Protein AF-A0A515EUT8-F1 (afdb_monomer)

Nearest PDB structures (foldseek):
  6f45-assembly1_D  TM=7.930E-01  e=2.060E-08  Salmonella phage vB_SenM-S16
  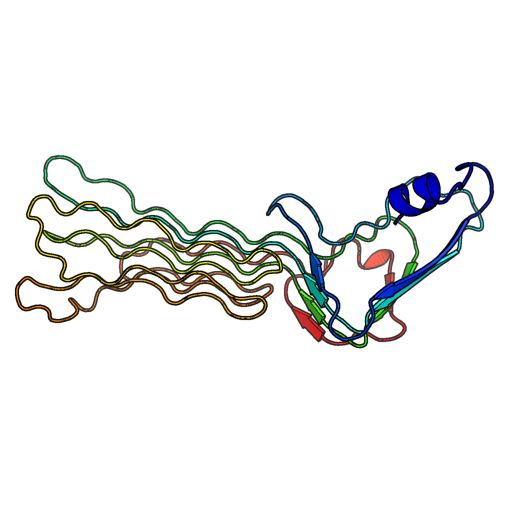4v02-assembly1_D  TM=3.042E-01  e=6.667E+00  Aquifex aeolicus

Radius of gyration: 20.79 Å; Cα contacts (8 Å, |Δi|>4): 986; chains: 1; bounding box: 49×34×64 Å

Sequence (221 aa):
MRAAAVVAGWDQVKPLKATVTVASGVVVGSSSTGAYAFDTGVTFPAGTTLSVINNGYIVGRGGAGGDGRSTQSPYIWSVQAGFPGGPAFRAQATISVTNNGTIGGGGGGGGGDYGVMNSGGSGGGGAGNTAGAAGRRGLNSDGNSYNAPGSAGTLTAGGAGGYSGNASGNPSGQTAGNGGGLGAAGATSSSGSAGGAGGAAVTGNANITWTATGTRLGAIN

Structure (mmCIF, N/CA/C/O backbone):
data_AF-A0A515EUT8-F1
#
_entry.id   AF-A0A515EUT8-F1
#
loop_
_atom_site.group_PDB
_atom_site.id
_atom_site.type_symbol
_atom_site.label_atom_id
_atom_site.label_alt_id
_atom_site.label_comp_id
_atom_site.label_asym_id
_atom_site.label_entity_id
_atom_site.label_seq_id
_atom_site.pdbx_PDB_ins_code
_atom_site.Cartn_x
_atom_site.Cartn_y
_atom_site.Cartn_z
_atom_site.occupancy
_atom_site.B_iso_or_equiv
_atom_site.auth_seq_id
_atom_site.auth_comp_id
_atom_site.auth_asym_id
_atom_site.auth_atom_id
_atom_site.pdbx_PDB_model_num
ATOM 1 N N . MET A 1 1 ? -13.523 2.026 9.654 1.00 92.81 1 MET A N 1
ATOM 2 C CA . MET A 1 1 ? -14.248 1.412 10.786 1.00 92.81 1 MET A CA 1
ATOM 3 C C . MET A 1 1 ? -15.471 2.225 11.192 1.00 92.81 1 MET A C 1
ATOM 5 O O . MET A 1 1 ? -16.565 1.704 11.041 1.00 92.81 1 MET A O 1
ATOM 9 N N . ARG A 1 2 ? -15.332 3.491 11.618 1.00 93.75 2 ARG A N 1
ATOM 10 C CA . ARG A 1 2 ? -16.471 4.360 11.987 1.00 93.75 2 ARG A CA 1
ATOM 11 C C . ARG A 1 2 ? -17.608 4.356 10.957 1.00 93.75 2 ARG A C 1
ATOM 13 O O . ARG A 1 2 ? -18.747 4.090 11.311 1.00 93.75 2 ARG A O 1
ATOM 20 N N . ALA A 1 3 ? -17.287 4.595 9.682 1.00 92.44 3 ALA A N 1
ATOM 21 C CA . ALA A 1 3 ? -18.278 4.612 8.602 1.00 92.44 3 ALA A CA 1
ATOM 22 C C . ALA A 1 3 ? -19.048 3.283 8.485 1.00 92.44 3 ALA A C 1
ATOM 24 O O . ALA A 1 3 ? -20.267 3.289 8.365 1.00 92.44 3 ALA A O 1
ATOM 25 N N . ALA A 1 4 ? -18.352 2.148 8.606 1.00 92.62 4 ALA A N 1
ATOM 26 C CA . ALA A 1 4 ? -18.979 0.829 8.584 1.00 92.62 4 ALA A CA 1
ATOM 27 C C . ALA A 1 4 ? -19.891 0.599 9.802 1.00 92.62 4 ALA A C 1
ATOM 29 O O . ALA A 1 4 ? -20.963 0.027 9.651 1.00 92.62 4 ALA A O 1
ATOM 30 N N . ALA A 1 5 ? -19.511 1.086 10.989 1.00 93.75 5 ALA A N 1
ATOM 31 C CA . ALA A 1 5 ? -20.355 0.999 12.182 1.00 93.75 5 ALA A CA 1
ATOM 32 C C . ALA A 1 5 ? -21.655 1.807 12.029 1.00 93.75 5 ALA A C 1
ATOM 34 O O . ALA A 1 5 ? -22.717 1.324 12.405 1.00 93.75 5 ALA A O 1
ATOM 35 N N . VAL A 1 6 ? -21.589 3.005 11.435 1.00 95.38 6 VAL A N 1
ATOM 36 C CA . VAL A 1 6 ? -22.782 3.822 11.145 1.00 95.38 6 VAL A CA 1
ATOM 37 C C . VAL A 1 6 ? -23.706 3.113 10.157 1.00 95.38 6 VAL A C 1
ATOM 39 O O . VAL A 1 6 ? -24.904 3.027 10.400 1.00 95.38 6 VAL A O 1
ATOM 42 N N . VAL A 1 7 ? -23.155 2.545 9.079 1.00 95.50 7 VAL A N 1
ATOM 43 C CA . VAL A 1 7 ? -23.931 1.743 8.114 1.00 95.50 7 VAL A CA 1
ATOM 44 C C . VAL A 1 7 ? -24.562 0.515 8.781 1.00 95.50 7 VAL A C 1
ATOM 46 O O . VAL A 1 7 ? -25.672 0.134 8.430 1.00 95.50 7 VAL A O 1
ATOM 49 N N . ALA A 1 8 ? -23.898 -0.064 9.783 1.00 93.75 8 ALA A N 1
ATOM 50 C CA . ALA A 1 8 ? -24.426 -1.159 10.594 1.00 93.75 8 ALA A CA 1
ATOM 51 C C . ALA A 1 8 ? -25.454 -0.718 11.662 1.00 93.75 8 ALA A C 1
ATOM 53 O O . ALA A 1 8 ? -25.888 -1.546 12.460 1.00 93.75 8 ALA A O 1
ATOM 54 N N . GLY A 1 9 ? -25.850 0.561 11.693 1.00 95.25 9 GLY A N 1
ATOM 55 C CA . GLY A 1 9 ? -26.903 1.080 12.571 1.00 95.25 9 GLY A CA 1
ATOM 56 C C . GLY A 1 9 ? -26.416 1.737 13.864 1.00 95.25 9 GLY A C 1
ATOM 57 O O . GLY A 1 9 ? -27.224 1.997 14.754 1.00 95.25 9 GLY A O 1
ATOM 58 N N . TRP A 1 10 ? -25.118 2.017 14.006 1.00 95.50 10 TRP A N 1
ATOM 59 C CA . TRP A 1 10 ? -24.618 2.761 15.163 1.00 95.50 10 TRP A CA 1
ATOM 60 C C . TRP A 1 10 ? -25.087 4.225 15.142 1.00 95.50 10 TRP A C 1
ATOM 62 O O . TRP A 1 10 ? -24.876 4.946 14.166 1.00 95.50 10 TRP A O 1
ATOM 72 N N . ASP A 1 11 ? -25.666 4.674 16.258 1.00 93.25 11 ASP A N 1
ATOM 73 C CA . ASP A 1 11 ? -26.265 6.006 16.430 1.00 93.25 11 ASP A CA 1
ATOM 74 C C . ASP A 1 11 ? -25.251 7.152 16.573 1.00 93.25 11 ASP A C 1
ATOM 76 O O . ASP A 1 11 ? -25.640 8.316 16.570 1.00 93.25 11 ASP A O 1
ATOM 80 N N . GLN A 1 12 ? -23.953 6.841 16.674 1.00 95.31 12 GLN A N 1
ATOM 81 C CA . GLN A 1 12 ? -22.856 7.798 16.883 1.00 95.31 12 GLN A CA 1
ATOM 82 C C . GLN A 1 12 ? -22.887 8.532 18.233 1.00 95.31 12 GLN A C 1
ATOM 84 O O . GLN A 1 12 ? -22.027 9.377 18.481 1.00 95.31 12 GLN A O 1
ATOM 89 N N . VAL A 1 13 ? -23.834 8.199 19.112 1.00 93.88 13 VAL A N 1
ATOM 90 C CA . VAL A 1 13 ? -24.022 8.827 20.426 1.00 93.88 13 VAL A CA 1
ATOM 91 C C . VAL A 1 13 ? -23.551 7.887 21.526 1.00 93.88 13 VAL A C 1
ATOM 93 O O . VAL A 1 13 ? -22.808 8.296 22.419 1.00 93.88 13 VAL A O 1
ATOM 96 N N . LYS A 1 14 ? -23.950 6.613 21.468 1.00 94.62 14 LYS A N 1
ATOM 97 C CA . LYS A 1 14 ? -23.571 5.622 22.476 1.00 94.62 14 LYS A CA 1
ATOM 98 C C . LYS A 1 14 ? -22.134 5.142 22.263 1.00 94.62 14 LYS A C 1
ATOM 100 O O . LYS A 1 14 ? -21.698 5.033 21.112 1.00 94.62 14 LYS A O 1
ATOM 105 N N . PRO A 1 15 ? -21.403 4.799 23.341 1.00 96.19 15 PRO A N 1
ATOM 106 C CA . PRO A 1 15 ? -20.078 4.200 23.225 1.00 96.19 15 PRO A CA 1
ATOM 107 C C . PRO A 1 15 ? -20.108 2.968 22.319 1.00 96.19 15 PRO A C 1
ATOM 109 O O . PRO A 1 15 ? -20.962 2.092 22.470 1.00 96.19 15 PRO A O 1
ATOM 112 N N . LEU A 1 16 ? -19.177 2.904 21.369 1.00 96.44 16 LEU A N 1
ATOM 113 C CA . LEU A 1 16 ? -19.091 1.793 20.429 1.00 96.44 16 LEU A CA 1
ATOM 114 C C . LEU A 1 16 ? -18.199 0.694 21.012 1.00 96.44 16 LEU A C 1
ATOM 116 O O . LEU A 1 16 ? -17.086 0.959 21.453 1.00 96.44 16 LEU A O 1
ATOM 120 N N . LYS A 1 17 ? -18.642 -0.560 20.960 1.00 96.00 17 LYS A N 1
ATOM 121 C CA . LYS A 1 17 ? -17.768 -1.721 21.154 1.00 96.00 17 LYS A CA 1
ATOM 122 C C . LYS A 1 17 ? -17.702 -2.479 19.845 1.00 96.00 17 LYS A C 1
ATOM 124 O O . LYS A 1 17 ? -18.699 -3.054 19.421 1.00 96.00 17 LYS A O 1
ATOM 129 N N . ALA A 1 18 ? -16.548 -2.447 19.193 1.00 95.88 18 ALA A N 1
ATOM 130 C CA . ALA A 1 18 ? -16.416 -3.006 17.860 1.00 95.88 18 ALA A CA 1
ATOM 131 C C . ALA A 1 18 ? -15.104 -3.766 17.675 1.00 95.88 18 ALA A C 1
ATOM 133 O O . ALA A 1 18 ? -14.018 -3.308 18.042 1.00 95.88 18 ALA A O 1
ATOM 134 N N . THR A 1 19 ? -15.236 -4.927 17.041 1.00 96.69 19 THR A N 1
ATOM 135 C CA . THR A 1 19 ? -14.134 -5.789 16.629 1.00 96.69 19 THR A CA 1
ATOM 136 C C . THR A 1 19 ? -14.241 -6.012 15.133 1.00 96.69 19 THR A C 1
ATOM 138 O O . THR A 1 19 ? -15.252 -6.517 14.650 1.00 96.69 19 THR A O 1
ATOM 141 N N . VAL A 1 20 ? -13.198 -5.640 14.394 1.00 97.19 20 VAL A N 1
ATOM 142 C CA . VAL A 1 20 ? -13.079 -5.970 12.973 1.00 97.19 20 VAL A CA 1
ATOM 143 C C . VAL A 1 20 ? -12.135 -7.151 12.830 1.00 97.19 20 VAL A C 1
ATOM 145 O O . VAL A 1 20 ? -10.982 -7.065 13.241 1.00 97.19 20 VAL A O 1
ATOM 148 N N . THR A 1 21 ? -12.608 -8.232 12.215 1.00 97.94 21 THR A N 1
ATOM 149 C CA . THR A 1 21 ? -11.764 -9.385 11.889 1.00 97.94 21 THR A CA 1
ATOM 150 C C . THR A 1 21 ? -11.559 -9.458 10.383 1.00 97.94 21 THR A C 1
ATOM 152 O O . THR A 1 21 ? -12.523 -9.590 9.633 1.00 97.94 21 THR A O 1
ATOM 155 N N . VAL A 1 22 ? -10.305 -9.392 9.943 1.00 98.12 22 VAL A N 1
ATOM 156 C CA . VAL A 1 22 ? -9.905 -9.720 8.572 1.00 98.12 22 VAL A CA 1
ATOM 157 C C . VAL A 1 22 ? -9.551 -11.202 8.558 1.00 98.12 22 VAL A C 1
ATOM 159 O O . VAL A 1 22 ? -8.603 -11.625 9.225 1.00 98.12 22 VAL A O 1
ATOM 162 N N . ALA A 1 23 ? -10.353 -12.004 7.860 1.00 98.25 23 ALA A N 1
ATOM 163 C CA . ALA A 1 23 ? -10.134 -13.443 7.762 1.00 98.25 23 ALA A CA 1
ATOM 164 C C . ALA A 1 23 ? -8.875 -13.773 6.939 1.00 98.25 23 ALA A C 1
ATOM 166 O O . ALA A 1 23 ? -8.372 -12.945 6.177 1.00 98.25 23 ALA A O 1
ATOM 167 N N . SER A 1 24 ? -8.365 -14.996 7.089 1.00 97.31 24 SER A N 1
ATOM 168 C CA . SER A 1 24 ? -7.254 -15.471 6.259 1.00 97.31 24 SER A CA 1
ATOM 169 C C . SER A 1 24 ? -7.648 -15.475 4.779 1.00 97.31 24 SER A C 1
ATOM 171 O O . SER A 1 24 ? -8.799 -15.741 4.439 1.00 97.31 24 SER A O 1
ATOM 173 N N . GLY A 1 25 ? -6.709 -15.116 3.902 1.00 94.19 25 GLY A N 1
ATOM 174 C CA . GLY A 1 25 ? -6.950 -14.962 2.463 1.00 94.19 25 GLY A CA 1
ATOM 175 C C . GLY A 1 25 ? -7.725 -13.700 2.060 1.00 94.19 25 GLY A C 1
ATOM 176 O O . GLY A 1 25 ? -7.807 -13.406 0.870 1.00 94.19 25 GLY A O 1
ATOM 177 N N . VAL A 1 26 ? -8.255 -12.919 3.010 1.00 98.12 26 VAL A N 1
ATOM 178 C CA . VAL A 1 26 ? -8.950 -11.658 2.709 1.00 98.12 26 VAL A CA 1
ATOM 179 C C . VAL A 1 26 ? -7.9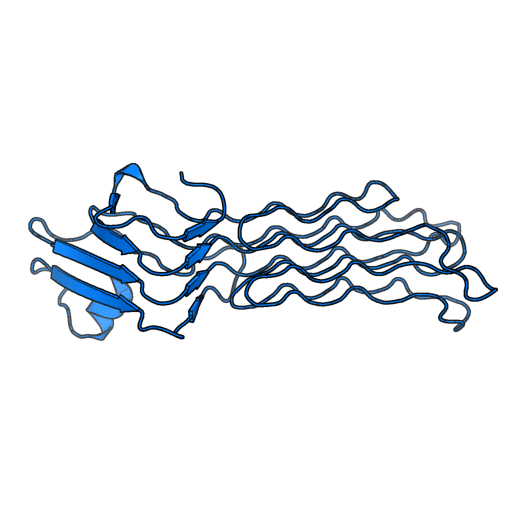51 -10.514 2.572 1.00 98.12 26 VAL A C 1
ATOM 181 O O . VAL A 1 26 ? -7.035 -10.364 3.385 1.00 98.12 26 VAL A O 1
ATOM 184 N N . VAL A 1 27 ? -8.171 -9.673 1.561 1.00 97.88 27 VAL A N 1
ATOM 185 C CA . VAL A 1 27 ? -7.425 -8.433 1.344 1.00 97.88 27 VAL A CA 1
ATOM 186 C C . VAL A 1 27 ? -8.344 -7.241 1.588 1.00 97.88 27 VAL A C 1
ATOM 188 O O . VAL A 1 27 ? -9.336 -7.043 0.891 1.00 97.88 27 VAL A O 1
ATOM 191 N N . VAL A 1 28 ? -7.995 -6.428 2.579 1.00 97.88 28 VAL A N 1
ATOM 192 C CA . VAL A 1 28 ? -8.518 -5.076 2.765 1.00 97.88 28 VAL A CA 1
ATOM 193 C C . VAL A 1 28 ? -7.526 -4.128 2.118 1.00 97.88 28 VAL A C 1
ATOM 195 O O . VAL A 1 28 ? -6.366 -4.052 2.525 1.00 97.88 28 VAL A O 1
ATOM 198 N N . GLY A 1 29 ? -7.961 -3.403 1.096 1.00 96.56 29 GLY A N 1
ATOM 199 C CA . GLY A 1 29 ? -7.049 -2.581 0.326 1.00 96.56 29 GLY A CA 1
ATOM 200 C C . GLY A 1 29 ? -7.637 -1.288 -0.188 1.00 96.56 29 GLY A C 1
ATOM 201 O O . GLY A 1 29 ? -8.850 -1.133 -0.303 1.00 96.56 29 GLY A O 1
ATOM 202 N N . SER A 1 30 ? -6.745 -0.357 -0.514 1.00 93.12 30 SER A N 1
ATOM 203 C CA . SER A 1 30 ? -7.125 0.924 -1.100 1.00 93.12 30 SER A CA 1
ATOM 204 C C . SER A 1 30 ? -7.219 0.835 -2.622 1.00 93.12 30 SER A C 1
ATOM 206 O O . SER A 1 30 ? -6.415 0.161 -3.269 1.00 93.12 30 SER A O 1
ATOM 208 N N . SER A 1 31 ? -8.179 1.555 -3.200 1.00 90.88 31 SER A N 1
ATOM 209 C CA . SER A 1 31 ? -8.284 1.791 -4.642 1.00 90.88 31 SER A CA 1
ATOM 210 C C . SER A 1 31 ? -7.555 3.065 -5.083 1.00 90.88 31 SER A C 1
ATOM 212 O O . SER A 1 31 ? -7.539 3.372 -6.270 1.00 90.88 31 SER A O 1
ATOM 214 N N . SER A 1 32 ? -6.912 3.806 -4.176 1.00 94.38 32 SER A N 1
ATOM 215 C CA . SER A 1 32 ? -6.179 5.044 -4.473 1.00 94.38 32 SER A CA 1
ATOM 216 C C . SER A 1 32 ? -4.848 5.093 -3.723 1.00 94.38 32 SER A C 1
ATOM 218 O O . SER A 1 32 ? -4.737 4.599 -2.606 1.00 94.38 32 SER A O 1
ATOM 220 N N . THR A 1 33 ? -3.824 5.715 -4.309 1.00 95.62 33 THR A N 1
ATOM 221 C CA . THR A 1 33 ? -2.545 5.949 -3.617 1.00 95.62 33 THR A CA 1
ATOM 222 C C . THR A 1 33 ? -2.646 7.053 -2.557 1.00 95.62 33 THR A C 1
ATOM 224 O O . THR A 1 33 ? -1.792 7.136 -1.684 1.00 95.62 33 THR A O 1
ATOM 227 N N . GLY A 1 34 ? -3.705 7.871 -2.579 1.00 95.81 34 GLY A N 1
ATOM 228 C CA . GLY A 1 34 ? -3.944 8.920 -1.578 1.00 95.81 34 GLY A CA 1
ATOM 229 C C . GLY A 1 34 ? -4.806 8.493 -0.384 1.00 95.81 34 GLY A C 1
ATOM 230 O O . GLY A 1 34 ? -4.914 9.243 0.582 1.00 95.81 34 GLY A O 1
ATOM 231 N N . ALA A 1 35 ? -5.435 7.314 -0.436 1.00 95.06 35 ALA A N 1
ATOM 232 C CA . ALA A 1 35 ? -6.338 6.830 0.609 1.00 95.06 35 ALA A CA 1
ATOM 233 C C . ALA A 1 35 ? -5.756 5.615 1.338 1.00 95.06 35 ALA A C 1
ATOM 235 O O . ALA A 1 35 ? -5.127 4.755 0.720 1.00 95.06 35 ALA A O 1
ATOM 236 N N . TYR A 1 36 ? -6.016 5.533 2.642 1.00 97.62 36 TYR A N 1
ATOM 237 C CA . TYR A 1 36 ? -5.666 4.380 3.468 1.00 97.62 36 TYR A CA 1
ATOM 238 C C . TYR A 1 36 ? -6.580 3.194 3.150 1.00 97.62 36 TYR A C 1
ATOM 240 O O . TYR A 1 36 ? -7.775 3.370 2.919 1.00 97.62 36 TYR A O 1
ATOM 248 N N . ALA A 1 37 ? -6.031 1.982 3.189 1.00 97.56 37 ALA A N 1
ATOM 249 C CA . ALA A 1 37 ? -6.810 0.751 3.064 1.00 97.56 37 ALA A CA 1
ATOM 250 C C . ALA A 1 37 ? -7.755 0.536 4.253 1.00 97.56 37 ALA A C 1
ATOM 252 O O . ALA A 1 37 ? -8.882 0.071 4.090 1.00 97.56 37 ALA A O 1
ATOM 253 N N . PHE A 1 38 ? -7.301 0.892 5.453 1.00 98.12 38 PHE A N 1
ATOM 254 C CA . PHE A 1 38 ? -8.087 0.824 6.672 1.00 98.12 38 PHE A CA 1
ATOM 255 C C . PHE A 1 38 ? -7.919 2.108 7.479 1.00 98.12 38 PHE A C 1
ATOM 257 O O . PHE A 1 38 ? -6.802 2.507 7.797 1.00 98.12 38 PHE A O 1
ATOM 264 N N . ASP A 1 39 ? -9.035 2.728 7.851 1.00 97.12 39 ASP A N 1
ATOM 265 C CA . ASP A 1 39 ? -9.062 3.913 8.707 1.00 97.12 39 ASP A CA 1
ATOM 266 C C . ASP A 1 39 ? -10.024 3.674 9.874 1.00 97.12 39 ASP A C 1
ATOM 268 O O . ASP A 1 39 ? -11.187 3.293 9.669 1.00 97.12 39 ASP A O 1
ATOM 272 N N . THR A 1 40 ? -9.566 3.886 11.109 1.00 96.50 40 THR A N 1
ATOM 273 C CA . THR A 1 40 ? -10.440 3.817 12.288 1.00 96.50 40 THR A CA 1
ATOM 274 C C . THR A 1 40 ? -11.560 4.855 12.198 1.00 96.50 40 THR A C 1
ATOM 276 O O . THR A 1 40 ? -12.720 4.538 12.467 1.00 96.50 40 THR A O 1
ATOM 279 N N . GLY A 1 41 ? -11.245 6.055 11.713 1.00 95.06 41 GLY A N 1
ATOM 280 C CA . GLY A 1 41 ? -12.044 7.265 11.856 1.00 95.06 41 GLY A CA 1
ATOM 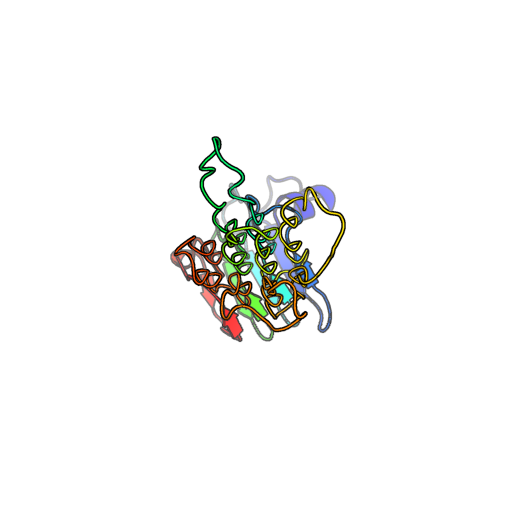281 C C . GLY A 1 41 ? -11.760 7.988 13.174 1.00 95.06 41 GLY A C 1
ATOM 282 O O . GLY A 1 41 ? -10.960 7.527 13.989 1.00 95.06 41 GLY A O 1
ATOM 283 N N . VAL A 1 42 ? -12.436 9.120 13.359 1.00 93.75 42 VAL A N 1
ATOM 284 C CA . VAL A 1 42 ? -12.315 10.030 14.511 1.00 93.75 42 VAL A CA 1
ATOM 285 C C . VAL A 1 42 ? -13.643 10.144 15.270 1.00 93.75 42 VAL A C 1
ATOM 287 O O . VAL A 1 42 ? -14.634 9.524 14.881 1.00 93.75 42 VAL A O 1
ATOM 290 N N . THR A 1 43 ? -13.662 10.952 16.339 1.00 92.31 43 THR A N 1
ATOM 291 C CA . THR A 1 43 ? -14.885 11.343 17.073 1.00 92.31 43 THR A CA 1
ATOM 292 C C . THR A 1 43 ? -15.720 10.149 17.539 1.00 92.31 43 THR A C 1
ATOM 294 O O . THR A 1 43 ? -16.882 9.978 17.166 1.00 92.31 43 THR A O 1
ATOM 297 N N . PHE A 1 44 ? -15.105 9.315 18.377 1.00 95.00 44 PHE A N 1
ATOM 298 C CA . PHE A 1 44 ? -15.799 8.269 19.122 1.00 95.00 44 PHE A CA 1
ATOM 299 C C . PHE A 1 44 ? -16.229 8.786 20.506 1.00 95.00 44 PHE A C 1
ATOM 301 O O . PHE A 1 44 ? -15.432 9.466 21.156 1.00 95.00 44 PHE A O 1
ATOM 308 N N . PRO A 1 45 ? -17.443 8.457 20.989 1.00 96.12 45 PRO A N 1
ATOM 309 C CA . PRO A 1 45 ? -17.863 8.760 22.354 1.00 96.12 45 PRO A CA 1
ATOM 310 C C . PRO A 1 45 ? -16.942 8.114 23.394 1.00 96.12 45 PRO A C 1
ATOM 312 O O . PRO A 1 45 ? -16.405 7.020 23.172 1.00 96.12 45 PRO A O 1
ATOM 315 N N . ALA A 1 46 ? -16.794 8.769 24.546 1.00 94.75 46 ALA A N 1
ATOM 316 C CA . ALA A 1 46 ? -16.021 8.247 25.670 1.00 94.75 46 ALA A CA 1
ATOM 317 C C . ALA A 1 46 ? -16.515 6.847 26.085 1.00 94.75 46 ALA A C 1
ATOM 319 O O . ALA A 1 46 ? -17.712 6.575 26.077 1.00 94.75 46 ALA A O 1
ATOM 320 N N . GLY A 1 47 ? -15.587 5.949 26.426 1.00 94.50 47 GLY A N 1
ATOM 321 C CA . GLY A 1 47 ? -15.891 4.543 26.734 1.00 94.50 47 GLY A CA 1
ATOM 322 C C . GLY A 1 47 ? -15.959 3.613 25.514 1.00 94.50 47 GLY A C 1
ATOM 323 O O . GLY A 1 47 ? -16.200 2.418 25.671 1.00 94.50 47 GLY A O 1
ATOM 324 N N . THR A 1 48 ? -15.731 4.130 24.303 1.00 97.06 48 THR A N 1
ATOM 325 C CA . THR A 1 48 ? -15.611 3.307 23.092 1.00 97.06 48 THR A CA 1
ATOM 326 C C . THR A 1 48 ? -14.407 2.363 23.177 1.00 97.06 48 THR A C 1
ATOM 328 O O . THR A 1 48 ? -13.319 2.763 23.583 1.00 97.06 48 THR A O 1
ATOM 331 N N . THR A 1 49 ? -14.591 1.113 22.746 1.00 97.12 49 THR A N 1
ATOM 332 C CA . THR A 1 49 ? -13.539 0.093 22.653 1.00 97.12 49 THR A CA 1
ATOM 333 C C . THR A 1 49 ? -13.455 -0.444 21.229 1.00 97.12 49 THR A C 1
ATOM 335 O O . THR A 1 49 ? -14.421 -0.982 20.680 1.00 97.12 49 THR A O 1
ATOM 338 N N . LEU A 1 50 ? -12.284 -0.277 20.614 1.00 98.06 50 LEU A N 1
ATOM 339 C CA . LEU A 1 50 ? -12.018 -0.678 19.237 1.00 98.06 50 LEU A CA 1
ATOM 340 C C . LEU A 1 50 ? -10.965 -1.780 19.218 1.00 98.06 50 LEU A C 1
ATOM 342 O O . LEU A 1 50 ? -9.959 -1.709 19.927 1.00 98.06 50 LEU A O 1
ATOM 346 N N . SER A 1 51 ? -11.171 -2.774 18.362 1.00 98.06 51 SER A N 1
ATOM 347 C CA . SER A 1 51 ? -10.190 -3.829 18.127 1.00 98.06 51 SER A CA 1
ATOM 348 C C . SER A 1 51 ? -10.155 -4.264 16.666 1.00 98.06 51 SER A C 1
ATOM 350 O O . SER A 1 51 ? -11.184 -4.291 15.985 1.00 98.06 51 SER A O 1
ATOM 352 N N . VAL A 1 52 ? -8.962 -4.616 16.188 1.00 98.38 52 VAL A N 1
ATOM 353 C CA . VAL A 1 52 ? -8.743 -5.231 14.875 1.00 98.38 52 VAL A CA 1
ATOM 354 C C . VAL A 1 52 ? -7.979 -6.533 15.054 1.00 98.38 52 VAL A C 1
ATOM 356 O O . VAL A 1 52 ? -6.949 -6.566 15.722 1.00 98.38 52 VAL A O 1
ATOM 359 N N . ILE A 1 53 ? -8.464 -7.592 14.415 1.00 98.62 53 ILE A N 1
ATOM 360 C CA . ILE A 1 53 ? -7.771 -8.870 14.284 1.00 98.62 53 ILE A CA 1
ATOM 361 C C . ILE A 1 53 ? -7.491 -9.074 12.798 1.00 98.62 53 ILE A C 1
ATOM 363 O O . ILE A 1 53 ? -8.406 -9.346 12.023 1.00 98.62 53 ILE A O 1
ATOM 367 N N . ASN A 1 54 ? -6.239 -8.912 12.382 1.00 98.69 54 ASN A N 1
ATOM 368 C CA . ASN A 1 54 ? -5.835 -9.134 11.001 1.00 98.69 54 ASN A CA 1
ATOM 369 C C . ASN A 1 54 ? -5.203 -10.515 10.835 1.00 98.69 54 ASN A C 1
ATOM 371 O O . ASN A 1 54 ? -4.086 -10.720 11.293 1.00 98.69 54 ASN A O 1
ATOM 375 N N . ASN A 1 55 ? -5.876 -11.431 10.139 1.00 98.50 55 ASN A N 1
ATOM 376 C CA . ASN A 1 55 ? -5.313 -12.718 9.711 1.00 98.50 55 ASN A CA 1
ATOM 377 C C . ASN A 1 55 ? -5.025 -12.763 8.199 1.00 98.50 55 ASN A C 1
ATOM 379 O O . ASN A 1 55 ? -4.609 -13.800 7.685 1.00 98.50 55 ASN A O 1
ATOM 383 N N . GLY A 1 56 ? -5.289 -11.665 7.486 1.00 98.38 56 GLY A N 1
ATOM 384 C CA . GLY A 1 56 ? -5.124 -11.535 6.042 1.00 98.38 56 GLY A CA 1
ATOM 385 C C . GLY A 1 56 ? -4.189 -10.381 5.689 1.00 98.38 56 GLY A C 1
ATOM 386 O O . GLY A 1 56 ? -3.106 -10.236 6.263 1.00 98.38 56 GLY A O 1
ATOM 387 N N . TYR A 1 57 ? -4.609 -9.553 4.736 1.00 98.50 57 TYR A N 1
ATOM 388 C CA . TYR A 1 57 ? -3.845 -8.407 4.249 1.00 98.50 57 TYR A CA 1
ATOM 389 C C . TYR A 1 57 ? -4.597 -7.103 4.499 1.00 98.50 57 TYR A C 1
ATOM 391 O O . TYR A 1 57 ? -5.767 -6.979 4.151 1.00 98.50 57 TYR A O 1
ATOM 399 N N . ILE A 1 58 ? -3.896 -6.106 5.034 1.00 98.56 58 ILE A N 1
ATOM 400 C CA . ILE A 1 58 ? -4.309 -4.702 5.007 1.00 98.56 58 ILE A CA 1
ATOM 401 C C . ILE A 1 58 ? -3.230 -3.954 4.234 1.00 98.56 58 ILE A C 1
ATOM 403 O O . ILE A 1 58 ? -2.147 -3.714 4.771 1.00 98.56 58 ILE A O 1
ATOM 407 N N . VAL A 1 59 ? -3.479 -3.640 2.961 1.00 98.31 59 VAL A N 1
ATOM 408 C CA . VAL A 1 59 ? -2.420 -3.125 2.081 1.00 98.31 59 VAL A CA 1
ATOM 409 C C . VAL A 1 59 ? -2.824 -1.925 1.237 1.00 98.31 59 VAL A C 1
ATOM 411 O O . VAL A 1 59 ? -3.927 -1.848 0.697 1.00 98.31 59 VAL A O 1
ATOM 414 N N . GLY A 1 60 ? -1.899 -0.978 1.105 1.00 98.25 60 GLY A N 1
ATOM 415 C CA . GLY A 1 60 ? -2.079 0.196 0.257 1.00 98.25 60 GLY A CA 1
ATOM 416 C C . GLY A 1 60 ? -2.141 -0.147 -1.236 1.00 98.25 60 GLY A C 1
ATOM 417 O O . GLY A 1 60 ? -1.913 -1.283 -1.660 1.00 98.25 60 GLY A O 1
ATOM 418 N N . ARG A 1 61 ? -2.454 0.859 -2.057 1.00 98.31 61 ARG A N 1
ATOM 419 C CA . ARG A 1 61 ? -2.395 0.756 -3.523 1.00 98.31 61 ARG A CA 1
ATOM 420 C C . ARG A 1 61 ? -0.953 0.894 -4.014 1.00 98.31 61 ARG A C 1
ATOM 422 O O . ARG A 1 61 ? -0.256 1.797 -3.563 1.00 98.31 61 ARG A O 1
ATOM 429 N N . GLY A 1 62 ? -0.534 0.075 -4.974 1.00 98.50 62 GLY A N 1
ATOM 430 C CA . GLY A 1 62 ? 0.770 0.218 -5.620 1.00 98.50 62 GLY A CA 1
ATOM 431 C C . GLY A 1 62 ? 0.849 1.451 -6.523 1.00 98.50 62 GLY A C 1
ATOM 432 O O . GLY A 1 62 ? -0.115 1.798 -7.211 1.00 98.50 62 GLY A O 1
ATOM 433 N N . GLY A 1 63 ? 2.001 2.117 -6.524 1.00 98.50 63 GLY A N 1
ATOM 434 C CA . GLY A 1 63 ? 2.295 3.243 -7.404 1.00 98.50 63 GLY A CA 1
ATOM 435 C C . GLY A 1 63 ? 2.551 2.788 -8.840 1.00 98.50 63 GLY A C 1
ATOM 436 O O . GLY A 1 63 ? 3.157 1.743 -9.068 1.00 98.50 63 GLY A O 1
ATOM 437 N N . ALA A 1 64 ? 2.083 3.548 -9.829 1.00 97.94 64 ALA A N 1
ATOM 438 C CA . ALA A 1 64 ? 2.363 3.249 -11.232 1.00 97.94 64 ALA A CA 1
ATOM 439 C C . ALA A 1 64 ? 3.843 3.496 -11.577 1.00 97.94 64 ALA A C 1
ATOM 441 O O . ALA A 1 64 ? 4.475 4.392 -11.015 1.00 97.94 64 ALA A O 1
ATOM 442 N N . GLY A 1 65 ? 4.387 2.710 -12.503 1.00 96.94 65 GLY A N 1
ATOM 443 C CA . GLY A 1 65 ? 5.719 2.942 -13.055 1.00 96.94 65 GLY A CA 1
ATOM 444 C C . GLY A 1 65 ? 5.783 4.230 -13.880 1.00 96.94 65 GLY A C 1
ATOM 445 O O . GLY A 1 65 ? 4.770 4.706 -14.392 1.00 96.94 65 GLY A O 1
ATOM 446 N N . GLY A 1 66 ? 6.978 4.802 -13.998 1.00 94.50 66 GLY A N 1
ATOM 447 C CA . GLY A 1 66 ? 7.228 5.972 -14.829 1.00 94.50 66 GLY A CA 1
ATOM 448 C C . GLY A 1 66 ? 7.218 5.625 -16.318 1.00 94.50 66 GLY A C 1
ATOM 449 O O . GLY A 1 66 ? 7.730 4.581 -16.731 1.00 94.50 66 GLY A O 1
ATOM 450 N N . ASP A 1 67 ? 6.642 6.503 -17.131 1.00 89.69 67 ASP A N 1
ATOM 451 C CA . ASP A 1 67 ? 6.618 6.344 -18.583 1.00 89.69 67 ASP A CA 1
ATOM 452 C C . ASP A 1 67 ? 8.027 6.498 -19.176 1.00 89.69 67 ASP A C 1
ATOM 454 O O . ASP A 1 67 ? 8.794 7.396 -18.806 1.00 89.69 67 ASP A O 1
ATOM 458 N N . GLY A 1 68 ? 8.350 5.616 -20.121 1.00 83.88 68 GLY A N 1
ATOM 459 C CA . GLY A 1 68 ? 9.561 5.723 -20.924 1.00 83.88 68 GLY A CA 1
ATOM 460 C C . GLY A 1 68 ? 9.414 6.801 -21.996 1.00 83.88 68 GLY A C 1
ATOM 461 O O . GLY A 1 68 ? 8.307 7.092 -22.458 1.00 83.88 68 GLY A O 1
ATOM 462 N N . ARG A 1 69 ? 10.528 7.397 -22.431 1.00 78.06 69 ARG A N 1
ATOM 463 C CA . ARG A 1 69 ? 10.522 8.433 -23.481 1.00 78.06 69 ARG A CA 1
ATOM 464 C C . ARG A 1 69 ? 11.562 8.180 -24.568 1.00 78.06 69 ARG A C 1
ATOM 466 O O . ARG A 1 69 ? 12.550 7.489 -24.354 1.00 78.06 69 ARG A O 1
ATOM 473 N N . SER A 1 70 ? 11.306 8.720 -25.757 1.00 70.31 70 SER A N 1
ATOM 474 C CA . SER A 1 70 ? 12.268 8.756 -26.863 1.00 70.31 70 SER A CA 1
ATOM 475 C C . SER A 1 70 ? 12.873 10.155 -26.956 1.00 70.31 70 SER A C 1
ATOM 477 O O . SER A 1 70 ? 12.146 11.146 -26.844 1.00 70.31 70 SER A O 1
ATOM 479 N N . THR A 1 71 ? 14.185 10.241 -27.166 1.00 62.34 71 THR A N 1
ATOM 480 C CA . THR A 1 71 ? 14.868 11.491 -27.517 1.00 62.34 71 THR A CA 1
ATOM 481 C C . THR A 1 71 ? 15.042 11.544 -29.033 1.00 62.34 71 THR A C 1
ATOM 483 O O . THR A 1 71 ? 16.118 11.239 -29.550 1.00 62.34 71 THR A O 1
ATOM 486 N N . GLN A 1 72 ? 13.989 11.900 -29.771 1.00 56.81 72 GLN A N 1
ATOM 487 C CA . GLN A 1 72 ? 14.169 12.343 -31.153 1.00 56.81 72 GLN A CA 1
ATOM 488 C C . GLN A 1 72 ? 14.416 13.853 -31.115 1.00 56.81 72 GLN A C 1
ATOM 490 O O . GLN A 1 72 ? 13.586 14.619 -30.619 1.00 56.81 72 GLN A O 1
ATOM 495 N N . SER A 1 73 ? 15.592 14.277 -31.580 1.00 47.28 73 SER A N 1
ATOM 496 C CA . SER A 1 73 ? 15.908 15.700 -31.745 1.00 47.28 73 SER A CA 1
ATOM 497 C C . SER A 1 73 ? 14.799 16.379 -32.565 1.00 47.28 73 SER A C 1
ATOM 499 O O . SER A 1 73 ? 14.390 15.805 -33.577 1.00 47.28 73 SER A O 1
ATOM 501 N N . PRO A 1 74 ? 14.282 17.555 -32.159 1.00 50.00 74 PRO A N 1
ATOM 502 C CA . PRO A 1 74 ? 14.845 18.491 -31.176 1.00 50.00 74 PRO A CA 1
ATOM 503 C C . PRO A 1 74 ? 14.334 18.337 -29.728 1.00 50.00 74 PRO A C 1
ATOM 505 O O . PRO A 1 74 ? 14.615 19.196 -28.894 1.00 50.00 74 PRO A O 1
ATOM 508 N N . TYR A 1 75 ? 13.587 17.283 -29.390 1.00 55.19 75 TYR A N 1
ATOM 509 C CA . TYR A 1 75 ? 12.919 17.193 -28.091 1.00 55.19 75 TYR A CA 1
ATOM 510 C C . TYR A 1 75 ? 13.683 16.327 -27.078 1.00 55.19 75 TYR A C 1
ATOM 512 O O . TYR A 1 75 ? 13.610 15.097 -27.089 1.00 55.19 75 TYR A O 1
ATOM 520 N N . ILE A 1 76 ? 14.376 16.983 -26.144 1.00 54.78 76 ILE A N 1
ATOM 521 C CA . ILE A 1 76 ? 14.887 16.350 -24.921 1.00 54.78 76 ILE A CA 1
ATOM 522 C C . ILE A 1 76 ? 13.758 16.372 -23.889 1.00 54.78 76 ILE A C 1
ATOM 524 O O . ILE A 1 76 ? 13.525 17.380 -23.224 1.00 54.78 76 ILE A O 1
ATOM 528 N N . TRP A 1 77 ? 13.018 15.273 -23.775 1.00 59.00 77 TRP A N 1
ATOM 529 C CA . TRP A 1 77 ? 11.992 15.137 -22.745 1.00 59.00 77 TRP A CA 1
ATOM 530 C C . TRP A 1 77 ? 12.572 14.520 -21.472 1.00 59.00 77 TRP A C 1
ATOM 532 O O . TRP A 1 77 ? 13.301 13.532 -21.533 1.00 59.00 77 TRP A O 1
ATOM 542 N N . SER A 1 78 ? 12.189 15.053 -20.312 1.00 63.22 78 SER A N 1
ATOM 543 C CA . SER A 1 78 ? 12.486 14.444 -19.017 1.00 63.22 78 SER A CA 1
ATOM 544 C C . SER A 1 78 ? 11.790 13.086 -18.881 1.00 63.22 78 SER A C 1
ATOM 546 O O . SER A 1 78 ? 10.586 12.953 -19.115 1.00 63.22 78 SER A O 1
ATOM 548 N N . VAL A 1 79 ? 12.556 12.063 -18.500 1.00 75.94 79 VAL A N 1
ATOM 549 C CA . VAL A 1 79 ? 12.016 10.760 -18.094 1.00 75.94 79 VAL A CA 1
ATOM 550 C C . VAL A 1 79 ? 11.129 10.915 -16.872 1.00 75.94 79 VAL A C 1
ATOM 552 O O . VAL A 1 79 ? 11.389 11.735 -15.990 1.00 75.94 79 VAL A O 1
ATOM 555 N N . GLN A 1 80 ? 10.046 10.145 -16.837 1.00 89.44 80 GLN A N 1
ATOM 556 C CA . GLN A 1 80 ? 9.074 10.251 -15.766 1.00 89.44 80 GLN A CA 1
ATOM 557 C C . GLN A 1 80 ? 9.499 9.376 -14.589 1.00 89.44 80 GLN A C 1
ATOM 559 O O . GLN A 1 80 ? 9.820 8.196 -14.757 1.00 89.44 80 GLN A O 1
ATOM 564 N N . ALA A 1 81 ? 9.498 9.961 -13.394 1.00 94.19 81 ALA A N 1
ATOM 565 C CA . ALA A 1 81 ? 9.700 9.219 -12.160 1.00 94.19 81 ALA A CA 1
ATOM 566 C C . ALA A 1 81 ? 8.538 8.247 -11.911 1.00 94.19 81 ALA A C 1
ATOM 568 O O . ALA A 1 81 ? 7.411 8.459 -12.368 1.00 94.19 81 ALA A O 1
ATOM 569 N N . GLY A 1 82 ? 8.809 7.188 -11.158 1.00 97.00 82 GLY A N 1
ATOM 570 C CA . GLY A 1 82 ? 7.757 6.308 -10.669 1.00 97.00 82 GLY A CA 1
ATOM 571 C C . GLY A 1 82 ? 6.843 7.022 -9.671 1.00 97.00 82 GLY A C 1
ATOM 572 O O . GLY A 1 82 ? 7.264 7.913 -8.933 1.00 97.00 82 GLY A O 1
ATOM 573 N N . PHE A 1 83 ? 5.575 6.625 -9.627 1.00 97.88 83 PHE A N 1
ATOM 574 C CA . PHE A 1 83 ? 4.611 7.190 -8.687 1.00 97.88 83 PHE A CA 1
ATOM 575 C C . PHE A 1 83 ? 4.699 6.513 -7.315 1.00 97.88 83 PHE A C 1
ATOM 577 O O . PHE A 1 83 ? 5.009 5.321 -7.234 1.00 97.88 83 PHE A O 1
ATOM 584 N N . PRO A 1 84 ? 4.399 7.235 -6.222 1.00 98.31 84 PRO A N 1
ATOM 585 C CA . PRO A 1 84 ? 4.432 6.666 -4.882 1.00 98.31 84 PRO A CA 1
ATOM 586 C C . PRO A 1 84 ? 3.309 5.646 -4.652 1.00 98.31 84 PRO A C 1
ATOM 588 O O . PRO A 1 84 ? 2.217 5.757 -5.219 1.00 98.31 84 PRO A O 1
ATOM 591 N N . GLY A 1 85 ? 3.576 4.672 -3.784 1.00 98.50 85 GLY A N 1
ATOM 592 C CA . GLY A 1 85 ? 2.570 3.761 -3.246 1.00 98.50 85 GLY A CA 1
ATOM 593 C C . GLY A 1 85 ? 1.741 4.404 -2.130 1.00 98.50 85 GLY A C 1
ATOM 594 O O . GLY A 1 85 ? 2.186 5.324 -1.445 1.00 98.50 85 GLY A O 1
ATOM 595 N N . GLY A 1 86 ? 0.510 3.926 -1.947 1.00 98.38 86 GLY A N 1
ATOM 596 C CA . GLY A 1 86 ? -0.425 4.446 -0.950 1.00 98.38 86 GLY A CA 1
ATOM 597 C C . GLY A 1 86 ? -0.267 3.831 0.439 1.00 98.38 86 GLY A C 1
ATOM 598 O O . GLY A 1 86 ? 0.285 2.739 0.575 1.00 98.38 86 GLY A O 1
ATOM 599 N N . PRO A 1 87 ? -0.767 4.489 1.492 1.00 98.31 87 PRO A N 1
ATOM 600 C CA . PRO A 1 87 ? -0.665 3.974 2.850 1.00 98.31 87 PRO A CA 1
ATOM 601 C C . PRO A 1 87 ? -1.680 2.850 3.133 1.00 98.31 87 PRO A C 1
ATOM 603 O O . PRO A 1 87 ? -2.699 2.721 2.452 1.00 98.31 87 PRO A O 1
ATOM 606 N N . ALA A 1 88 ? -1.422 2.039 4.162 1.00 98.44 88 ALA A N 1
ATOM 607 C CA . ALA A 1 88 ? -2.285 0.916 4.537 1.00 98.44 88 ALA A CA 1
ATOM 608 C C . ALA A 1 88 ? -3.219 1.225 5.713 1.00 98.44 88 ALA A C 1
ATOM 610 O O . ALA A 1 88 ? -4.430 1.305 5.519 1.00 98.44 88 ALA A O 1
ATOM 611 N N . PHE A 1 89 ? -2.687 1.403 6.922 1.00 98.56 89 PHE A N 1
ATOM 612 C CA . PHE A 1 89 ? -3.491 1.524 8.139 1.00 98.56 89 PHE A CA 1
ATOM 613 C C . PHE A 1 89 ? -3.386 2.922 8.753 1.00 98.56 89 PHE A C 1
ATOM 615 O O . PHE A 1 89 ? -2.284 3.397 9.027 1.00 98.56 89 PHE A O 1
ATOM 622 N N . ARG A 1 90 ? -4.527 3.547 9.061 1.00 98.38 90 ARG A N 1
ATOM 623 C CA . ARG A 1 90 ? -4.609 4.784 9.849 1.00 98.38 90 ARG A CA 1
ATOM 624 C C . ARG A 1 90 ? -5.328 4.559 11.176 1.00 98.38 90 ARG A C 1
ATOM 626 O O . ARG A 1 90 ? -6.521 4.253 11.194 1.00 98.38 90 ARG A O 1
ATOM 633 N N . ALA A 1 91 ? -4.616 4.771 12.279 1.00 98.06 91 ALA A N 1
ATOM 634 C CA . ALA A 1 91 ? -5.169 4.803 13.628 1.00 98.06 91 ALA A CA 1
ATOM 635 C C . ALA A 1 91 ? -5.333 6.252 14.095 1.00 98.06 91 ALA A C 1
ATOM 637 O O . ALA A 1 91 ? -4.365 6.928 14.434 1.00 98.06 91 ALA A O 1
ATOM 638 N N . GLN A 1 92 ? -6.571 6.731 14.133 1.00 97.38 92 GLN A N 1
ATOM 639 C CA . GLN A 1 92 ? -6.902 8.080 14.611 1.00 97.38 92 GLN A CA 1
ATOM 640 C C . GLN A 1 92 ? -7.589 8.082 15.986 1.00 97.38 92 GLN A C 1
ATOM 642 O O . GLN A 1 92 ? -7.897 9.142 16.519 1.00 97.38 92 GLN A O 1
ATOM 647 N N . ALA A 1 93 ? -7.838 6.902 16.553 1.00 96.31 93 ALA A N 1
ATOM 648 C CA . ALA A 1 93 ? -8.385 6.700 17.888 1.00 96.31 93 ALA A CA 1
ATOM 649 C C . ALA A 1 93 ? -7.703 5.492 18.536 1.00 96.31 93 ALA A C 1
ATOM 651 O O . ALA A 1 93 ? -7.202 4.619 17.821 1.00 96.31 93 ALA A O 1
ATOM 652 N N . THR A 1 94 ? -7.701 5.438 19.870 1.00 96.94 94 THR A N 1
ATOM 653 C CA . THR A 1 94 ? -7.113 4.325 20.621 1.00 96.94 94 THR A CA 1
ATOM 654 C C . THR A 1 94 ? -7.730 2.995 20.196 1.00 96.94 94 THR A C 1
ATOM 656 O O . THR A 1 94 ? -8.953 2.837 20.200 1.00 96.94 94 THR A O 1
ATOM 659 N N . ILE A 1 95 ? -6.884 2.040 19.811 1.00 98.19 95 ILE A N 1
ATOM 660 C CA . ILE A 1 95 ? -7.317 0.755 19.263 1.00 98.19 95 ILE A CA 1
ATOM 661 C C . ILE A 1 95 ? -6.347 -0.365 19.630 1.00 98.19 95 ILE A C 1
ATOM 663 O O . ILE A 1 95 ? -5.131 -0.180 19.620 1.00 98.19 95 ILE A O 1
ATOM 667 N N . SER A 1 96 ? -6.882 -1.550 19.918 1.00 98.50 96 SER A N 1
ATOM 668 C CA . SER A 1 96 ? -6.071 -2.759 20.077 1.00 98.50 96 SER A CA 1
ATOM 669 C C . SER A 1 96 ? -5.953 -3.504 18.749 1.00 98.50 96 SER A C 1
ATOM 671 O O . SER A 1 96 ? -6.960 -3.738 18.080 1.00 98.50 96 SER A O 1
ATOM 673 N N . VAL A 1 97 ? -4.742 -3.893 18.355 1.00 98.69 97 VAL A N 1
ATOM 674 C CA . VAL A 1 97 ? -4.503 -4.584 17.079 1.00 98.69 97 VAL A CA 1
ATOM 675 C C . VAL A 1 97 ? -3.755 -5.894 17.300 1.00 98.69 97 VAL A C 1
ATOM 677 O O . VAL A 1 97 ? -2.596 -5.898 17.716 1.00 98.69 97 VAL A O 1
ATOM 680 N N . THR A 1 98 ? -4.413 -6.996 16.940 1.00 98.69 98 THR A N 1
ATOM 681 C CA . THR A 1 98 ? -3.808 -8.321 16.774 1.00 98.69 98 THR A CA 1
ATOM 682 C C . THR A 1 98 ? -3.514 -8.520 15.292 1.00 98.69 98 THR A C 1
ATOM 684 O O . THR A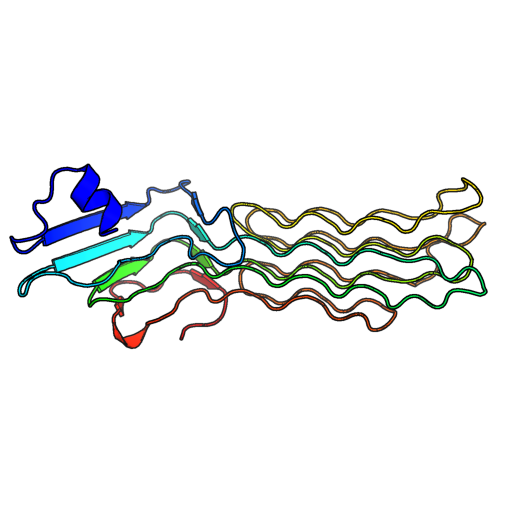 1 98 ? -4.412 -8.851 14.520 1.00 98.69 98 THR A O 1
ATOM 687 N N . ASN A 1 99 ? -2.273 -8.309 14.864 1.00 98.56 99 ASN A N 1
ATOM 688 C CA . ASN A 1 99 ? -1.852 -8.606 13.501 1.00 98.56 99 ASN A CA 1
ATOM 689 C C . ASN A 1 99 ? -1.165 -9.975 13.434 1.00 98.56 99 ASN A C 1
ATOM 691 O O . ASN A 1 99 ? -0.017 -10.116 13.838 1.00 98.56 99 ASN A O 1
ATOM 695 N N . ASN A 1 100 ? -1.870 -10.959 12.887 1.00 98.44 100 ASN A N 1
ATOM 696 C CA . ASN A 1 100 ? -1.351 -12.279 12.525 1.00 98.44 100 ASN A CA 1
ATOM 697 C C . ASN A 1 100 ? -1.003 -12.371 11.026 1.00 98.44 100 ASN A C 1
ATOM 699 O O . ASN A 1 100 ? -0.403 -13.350 10.594 1.00 98.44 100 ASN A O 1
ATOM 703 N N . GLY A 1 101 ? -1.407 -11.375 10.231 1.00 98.12 101 GLY A N 1
ATOM 704 C CA . GLY A 1 101 ? -1.171 -11.293 8.793 1.00 98.12 101 GLY A CA 1
ATOM 705 C C . GLY A 1 101 ? -0.201 -10.175 8.404 1.00 98.12 101 GLY A C 1
ATOM 706 O O . GLY A 1 101 ? 0.763 -9.872 9.113 1.00 98.12 101 GLY A O 1
ATOM 707 N N . THR A 1 102 ? -0.468 -9.552 7.253 1.00 98.62 102 THR A N 1
ATOM 708 C CA . THR A 1 102 ? 0.356 -8.472 6.691 1.00 98.62 102 THR A CA 1
ATOM 709 C C . THR A 1 102 ? -0.361 -7.130 6.761 1.00 98.62 102 THR A C 1
ATOM 711 O O . THR A 1 102 ? -1.488 -7.000 6.284 1.00 98.62 102 THR A O 1
ATOM 714 N N . ILE A 1 103 ? 0.326 -6.110 7.277 1.00 98.69 103 ILE A N 1
ATOM 715 C CA . ILE A 1 103 ? -0.037 -4.699 7.104 1.00 98.69 103 ILE A CA 1
ATOM 716 C C . ILE A 1 103 ? 1.079 -4.031 6.301 1.00 98.69 103 ILE A C 1
ATOM 718 O O . ILE A 1 103 ? 2.206 -3.936 6.780 1.00 98.69 103 ILE A O 1
ATOM 722 N N . GLY A 1 104 ? 0.809 -3.586 5.076 1.00 98.38 104 GLY A N 1
ATOM 723 C CA . GLY A 1 104 ? 1.871 -3.104 4.189 1.00 98.38 104 GLY A CA 1
ATOM 724 C C . GLY A 1 104 ? 1.449 -1.941 3.311 1.00 98.38 104 GLY A C 1
ATOM 725 O O . GLY A 1 104 ? 0.467 -2.047 2.584 1.00 98.38 104 GLY A O 1
ATOM 726 N N . GLY A 1 105 ? 2.196 -0.838 3.336 1.00 98.56 105 GLY A N 1
ATOM 727 C CA . GLY A 1 105 ? 1.977 0.230 2.363 1.00 98.56 105 GLY A CA 1
ATOM 728 C C . GLY A 1 105 ? 2.142 -0.297 0.935 1.00 98.56 105 GLY A C 1
ATOM 729 O O . GLY A 1 105 ? 2.798 -1.310 0.707 1.00 98.56 105 GLY A O 1
ATOM 730 N N . GLY A 1 106 ? 1.542 0.361 -0.048 1.00 98.56 106 GLY A N 1
ATOM 731 C CA . GLY A 1 106 ? 1.792 0.026 -1.445 1.00 98.56 106 GLY A CA 1
ATOM 732 C C . GLY A 1 106 ? 3.256 0.271 -1.808 1.00 98.56 106 GLY A C 1
ATOM 733 O O . GLY A 1 106 ? 3.887 1.182 -1.273 1.00 98.56 106 GLY A O 1
ATOM 734 N N . GLY A 1 107 ? 3.808 -0.530 -2.710 1.00 98.69 107 GLY A N 1
ATOM 735 C CA . GLY A 1 107 ? 5.126 -0.277 -3.279 1.00 98.69 107 GLY A CA 1
ATOM 736 C C . GLY A 1 107 ? 5.103 0.916 -4.228 1.00 98.69 107 GLY A C 1
ATOM 737 O O . GLY A 1 107 ? 4.093 1.168 -4.889 1.00 98.69 107 GLY A O 1
ATOM 738 N N . GLY A 1 108 ? 6.206 1.654 -4.314 1.00 98.62 108 GLY A N 1
ATOM 739 C CA . GLY A 1 108 ? 6.372 2.696 -5.327 1.00 98.62 108 GLY A CA 1
ATOM 740 C C . GLY A 1 108 ? 6.630 2.107 -6.715 1.00 98.62 108 GLY A C 1
ATOM 741 O O . GLY A 1 108 ? 7.225 1.039 -6.838 1.00 98.62 108 GLY A O 1
ATOM 742 N N . GLY A 1 109 ? 6.187 2.776 -7.776 1.00 98.50 109 GLY A N 1
ATOM 743 C CA . GLY A 1 109 ? 6.527 2.372 -9.142 1.00 98.50 109 GLY A CA 1
ATOM 744 C C . GLY A 1 109 ? 7.994 2.652 -9.465 1.00 98.50 109 GLY A C 1
ATOM 745 O O . GLY A 1 109 ? 8.600 3.547 -8.883 1.00 98.50 109 GLY A O 1
ATOM 746 N N . GLY A 1 110 ? 8.587 1.901 -10.384 1.00 97.88 110 GLY A N 1
ATOM 747 C CA . GLY A 1 110 ? 9.948 2.150 -10.853 1.00 97.88 110 GLY A CA 1
ATOM 748 C C . GLY A 1 110 ? 10.029 3.353 -11.791 1.00 97.88 110 GLY A C 1
ATOM 749 O O . GLY A 1 110 ? 9.040 3.709 -12.434 1.00 97.88 110 GLY A O 1
ATOM 750 N N . GLY A 1 111 ? 11.196 3.991 -11.871 1.00 95.56 111 GLY A N 1
ATOM 751 C CA . GLY A 1 111 ? 11.427 5.108 -12.792 1.00 95.56 111 GLY A CA 1
ATOM 752 C C . GLY A 1 111 ? 11.412 4.666 -14.257 1.00 95.56 111 GLY A C 1
ATOM 753 O O . GLY A 1 111 ? 11.938 3.603 -14.586 1.00 95.56 111 GLY A O 1
ATOM 754 N N . GLY A 1 112 ? 10.816 5.470 -15.139 1.00 91.44 112 GLY A N 1
ATOM 755 C CA . GLY A 1 112 ? 10.897 5.262 -16.587 1.00 91.44 112 GLY A CA 1
ATOM 756 C C . GLY A 1 112 ? 12.287 5.588 -17.129 1.00 91.44 112 GLY A C 1
ATOM 757 O O . GLY A 1 112 ? 13.031 6.344 -16.514 1.00 91.44 112 GLY A O 1
ATOM 758 N N . ASP A 1 113 ? 12.631 5.031 -18.281 1.00 87.38 113 ASP A N 1
ATOM 759 C CA . ASP A 1 113 ? 13.942 5.173 -18.909 1.00 87.38 113 ASP A CA 1
ATOM 760 C C . ASP A 1 113 ? 13.833 5.838 -20.293 1.00 87.38 113 ASP A C 1
ATOM 762 O O . ASP A 1 113 ? 12.756 5.868 -20.904 1.00 87.38 113 ASP A O 1
ATOM 766 N N . TYR A 1 114 ? 14.937 6.399 -20.794 1.00 81.56 114 TYR A N 1
ATOM 767 C CA . TYR A 1 114 ? 15.030 6.906 -22.164 1.00 81.56 114 TYR A CA 1
ATOM 768 C C . TYR A 1 114 ? 16.043 6.097 -22.963 1.00 81.56 114 TYR A C 1
ATOM 770 O O . TYR A 1 114 ? 17.082 5.723 -22.438 1.00 81.56 114 TYR A O 1
ATOM 778 N N . GLY A 1 115 ? 15.757 5.882 -24.247 1.00 70.50 115 GLY A N 1
ATOM 779 C CA . GLY A 1 115 ? 16.695 5.277 -25.188 1.00 70.50 115 GLY A CA 1
ATOM 780 C C . GLY A 1 115 ? 17.093 6.265 -26.280 1.00 70.50 115 GLY A C 1
ATOM 781 O O . GLY A 1 115 ? 16.256 7.008 -26.802 1.00 70.50 115 GLY A O 1
ATOM 782 N N . VAL A 1 116 ? 18.379 6.275 -26.633 1.00 58.69 116 VAL A N 1
ATOM 783 C CA . VAL A 1 116 ? 18.884 7.037 -27.782 1.00 58.69 116 VAL A CA 1
ATOM 784 C C . VAL A 1 116 ? 18.521 6.239 -29.037 1.00 58.69 116 VAL A C 1
ATOM 786 O O . VAL A 1 116 ? 18.912 5.083 -29.168 1.00 58.69 116 VAL A O 1
ATOM 789 N N . MET A 1 117 ? 17.733 6.832 -29.936 1.00 55.66 117 MET A N 1
ATOM 790 C CA . MET A 1 117 ? 17.266 6.243 -31.210 1.00 55.66 117 MET A CA 1
ATOM 791 C C . MET A 1 117 ? 16.259 5.083 -31.124 1.00 55.66 117 MET A C 1
ATOM 793 O O . MET A 1 117 ? 15.740 4.680 -32.155 1.00 55.66 117 MET A O 1
ATOM 797 N N . ASN A 1 118 ? 15.917 4.580 -29.937 1.00 58.38 118 ASN A N 1
ATOM 798 C CA . ASN A 1 118 ? 14.881 3.563 -29.755 1.00 58.38 118 ASN A CA 1
ATOM 799 C C . ASN A 1 118 ? 14.063 3.901 -28.507 1.00 58.38 118 ASN A C 1
ATOM 801 O O . ASN A 1 118 ? 14.614 4.238 -27.464 1.00 58.38 118 ASN A O 1
ATOM 805 N N . SER A 1 119 ? 12.738 3.841 -28.618 1.00 66.19 119 SER A N 1
ATOM 806 C CA . SER A 1 119 ? 11.768 4.103 -27.545 1.00 66.19 119 SER A CA 1
ATOM 807 C C . SER A 1 119 ? 12.218 3.622 -26.155 1.00 66.19 119 SER A C 1
ATOM 809 O O . SER A 1 119 ? 12.493 2.434 -25.979 1.00 66.19 119 SER A O 1
ATOM 811 N N . GLY A 1 120 ? 12.239 4.530 -25.170 1.00 72.69 120 GLY A N 1
ATOM 812 C CA . GLY A 1 120 ? 12.674 4.245 -23.800 1.00 72.69 120 GLY A CA 1
ATOM 813 C C . GLY A 1 120 ? 11.858 3.170 -23.075 1.00 72.69 120 GLY A C 1
ATOM 814 O O . GLY A 1 120 ? 10.662 2.984 -23.343 1.00 72.69 120 GLY A O 1
ATOM 815 N N . GLY A 1 121 ? 12.526 2.459 -22.160 1.00 81.25 121 GLY A N 1
ATOM 816 C CA . GLY A 1 121 ? 11.919 1.434 -21.311 1.00 81.25 121 GLY A CA 1
ATOM 817 C C . GLY A 1 121 ? 10.964 2.045 -20.287 1.00 81.25 121 GLY A C 1
ATOM 818 O O . GLY A 1 121 ? 11.206 3.133 -19.772 1.00 81.25 121 GLY A O 1
ATOM 819 N N . SER A 1 122 ? 9.862 1.366 -19.978 1.00 88.00 122 SER A N 1
ATOM 820 C CA . SER A 1 122 ? 8.897 1.861 -18.994 1.00 88.00 122 SER A CA 1
ATOM 821 C C . SER A 1 122 ? 9.083 1.231 -17.618 1.00 88.00 122 SER A C 1
ATOM 823 O O . SER A 1 122 ? 9.404 0.051 -17.515 1.00 88.00 122 SER A O 1
ATOM 825 N N . GLY A 1 123 ? 8.891 2.002 -16.550 1.00 92.69 123 GLY A N 1
ATOM 826 C CA . GLY A 1 123 ? 9.072 1.525 -15.180 1.00 92.69 123 GLY A CA 1
ATOM 827 C C . GLY A 1 123 ? 8.052 0.454 -14.784 1.00 92.69 123 GLY A C 1
ATOM 828 O O . GLY A 1 123 ? 6.912 0.455 -15.255 1.00 92.69 123 GLY A O 1
ATOM 829 N N . GLY A 1 124 ? 8.448 -0.453 -13.895 1.00 96.06 124 GLY A N 1
ATOM 830 C CA . GLY A 1 124 ? 7.567 -1.476 -13.336 1.00 96.06 124 GLY A CA 1
ATOM 831 C C . GLY A 1 124 ? 6.585 -0.903 -12.310 1.00 96.06 124 GLY A C 1
ATOM 832 O O . GLY A 1 124 ? 6.899 0.045 -11.592 1.00 96.06 124 GLY A O 1
ATOM 833 N N . GLY A 1 125 ? 5.382 -1.464 -12.220 1.00 96.06 125 GLY A N 1
ATOM 834 C CA . GLY A 1 125 ? 4.384 -1.026 -11.239 1.00 96.06 125 GLY A CA 1
ATOM 835 C C . GLY A 1 125 ? 4.668 -1.537 -9.822 1.00 96.06 125 GLY A C 1
ATOM 836 O O . GLY A 1 125 ? 5.146 -2.650 -9.651 1.00 96.06 125 GLY A O 1
ATOM 837 N N . GLY A 1 126 ? 4.379 -0.756 -8.784 1.00 97.38 126 GLY A N 1
ATOM 838 C CA . GLY A 1 126 ? 4.577 -1.162 -7.388 1.00 97.38 126 GLY A CA 1
ATOM 839 C C . GLY A 1 126 ? 3.532 -2.160 -6.871 1.00 97.38 126 GLY A C 1
ATOM 840 O O . GLY A 1 126 ? 2.435 -2.274 -7.422 1.00 97.38 126 GLY A O 1
ATOM 841 N N . ALA A 1 127 ? 3.851 -2.874 -5.792 1.00 97.38 127 ALA A N 1
ATOM 842 C CA . ALA A 1 127 ? 2.946 -3.845 -5.170 1.00 97.38 127 ALA A CA 1
ATOM 843 C C . ALA A 1 127 ? 1.744 -3.194 -4.460 1.00 97.38 127 ALA A C 1
ATOM 845 O O . ALA A 1 127 ? 1.856 -2.087 -3.936 1.00 97.38 127 ALA A O 1
ATOM 846 N N . GLY A 1 128 ? 0.609 -3.886 -4.362 1.00 95.88 128 GLY A N 1
ATOM 847 C CA . GLY A 1 128 ? -0.528 -3.441 -3.545 1.00 95.88 128 GLY A CA 1
ATOM 848 C C . GLY A 1 128 ? -1.840 -4.142 -3.885 1.00 95.88 128 GLY A C 1
ATOM 849 O O . GLY A 1 128 ? -1.898 -4.923 -4.830 1.00 95.88 128 GLY A O 1
ATOM 850 N N . ASN A 1 129 ? -2.915 -3.842 -3.144 1.00 94.38 129 ASN A N 1
ATOM 851 C CA . ASN A 1 129 ? -4.234 -4.458 -3.384 1.00 94.38 129 ASN A CA 1
ATOM 852 C C . ASN A 1 129 ? -4.725 -4.218 -4.815 1.00 94.38 129 ASN A C 1
ATOM 854 O O . ASN A 1 129 ? -5.094 -5.139 -5.534 1.00 94.38 129 ASN A O 1
ATOM 858 N N . THR A 1 130 ? -4.688 -2.956 -5.237 1.00 95.62 130 THR A N 1
ATOM 859 C CA . THR A 1 130 ? -4.595 -2.627 -6.655 1.00 95.62 130 THR A CA 1
ATOM 860 C C . THR A 1 130 ? -3.122 -2.411 -6.946 1.00 95.62 130 THR A C 1
ATOM 862 O O . THR A 1 130 ? -2.534 -1.441 -6.463 1.00 95.62 130 THR A O 1
ATOM 865 N N . ALA A 1 131 ? -2.510 -3.329 -7.682 1.00 95.19 131 ALA A N 1
ATOM 866 C CA . ALA A 1 131 ? -1.119 -3.182 -8.066 1.00 95.19 131 ALA A CA 1
ATOM 867 C C . ALA A 1 131 ? -0.929 -1.972 -8.992 1.00 95.19 131 ALA A C 1
ATOM 869 O O . ALA A 1 131 ? -1.836 -1.558 -9.724 1.00 95.19 131 ALA A O 1
ATOM 870 N N . GLY A 1 132 ? 0.268 -1.397 -8.955 1.00 94.94 132 GLY A N 1
ATOM 871 C CA . GLY A 1 132 ? 0.678 -0.373 -9.896 1.00 94.94 132 GLY A CA 1
ATOM 872 C C . GLY A 1 132 ? 0.696 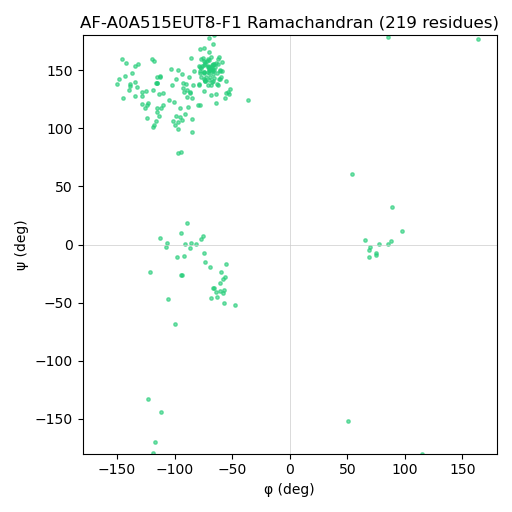-0.933 -11.313 1.00 94.94 132 GLY A C 1
ATOM 873 O O . GLY A 1 132 ? 1.183 -2.040 -11.547 1.00 94.94 132 GLY A O 1
ATOM 874 N N . ALA A 1 133 ? 0.191 -0.159 -12.271 1.00 96.50 133 ALA A N 1
ATOM 875 C CA . ALA A 1 133 ? 0.430 -0.447 -13.678 1.00 96.50 133 ALA A CA 1
ATOM 876 C C . ALA A 1 133 ? 1.902 -0.172 -14.017 1.00 96.50 133 ALA A C 1
ATOM 878 O O . ALA A 1 133 ? 2.538 0.681 -13.391 1.00 96.50 133 ALA A O 1
ATOM 879 N N . ALA A 1 134 ? 2.431 -0.863 -15.024 1.00 93.94 134 ALA A N 1
ATOM 880 C CA . ALA A 1 134 ? 3.676 -0.439 -15.649 1.00 93.94 134 ALA A CA 1
ATOM 881 C C . ALA A 1 134 ? 3.510 0.946 -16.286 1.00 93.94 134 ALA A C 1
ATOM 883 O O . ALA A 1 134 ? 2.405 1.322 -16.692 1.00 93.94 134 ALA A O 1
ATOM 884 N N . GLY A 1 135 ? 4.616 1.671 -16.427 1.00 89.50 135 GLY A N 1
ATOM 885 C CA . GLY A 1 135 ? 4.642 2.864 -17.258 1.00 89.50 135 GLY A CA 1
ATOM 886 C C . GLY A 1 135 ? 4.347 2.528 -18.722 1.00 89.50 135 GLY A C 1
ATOM 887 O O . GLY A 1 135 ? 4.532 1.396 -19.193 1.00 89.50 135 GLY A O 1
ATOM 888 N N . ARG A 1 136 ? 3.931 3.534 -19.480 1.00 85.31 136 ARG A N 1
ATOM 889 C CA . ARG A 1 136 ? 3.787 3.458 -20.932 1.00 85.31 136 ARG A CA 1
ATOM 890 C C . ARG A 1 136 ? 5.160 3.484 -21.587 1.00 85.31 136 ARG A C 1
ATOM 892 O O . ARG A 1 136 ? 6.070 4.179 -21.140 1.00 85.31 136 ARG A O 1
ATOM 899 N N . ARG A 1 137 ? 5.311 2.714 -22.661 1.00 76.69 137 ARG A N 1
ATOM 900 C CA . ARG A 1 137 ? 6.519 2.753 -23.491 1.00 76.69 137 ARG A CA 1
ATOM 901 C C . ARG A 1 137 ? 6.592 4.073 -24.254 1.00 76.69 137 ARG A C 1
ATOM 903 O O . ARG A 1 137 ? 5.555 4.619 -24.635 1.00 76.69 137 ARG A O 1
ATOM 910 N N . GLY A 1 138 ? 7.811 4.522 -24.549 1.00 72.06 138 GLY A N 1
ATOM 911 C CA . GLY A 1 138 ? 8.005 5.552 -25.567 1.00 72.06 138 GLY A CA 1
ATOM 912 C C . GLY A 1 138 ? 7.499 5.066 -26.932 1.00 72.06 138 GLY A C 1
ATOM 913 O O . GLY A 1 138 ? 7.549 3.870 -27.224 1.00 72.06 138 GLY A O 1
ATOM 914 N N . LEU A 1 139 ? 7.014 5.978 -27.775 1.00 63.47 139 LEU A N 1
ATOM 915 C CA . LEU A 1 139 ? 6.689 5.659 -29.167 1.00 63.47 139 LEU A CA 1
ATOM 916 C C . LEU A 1 139 ? 7.992 5.524 -29.964 1.00 63.47 139 LEU A C 1
ATOM 918 O O . LEU A 1 139 ? 8.874 6.377 -29.845 1.00 63.47 139 LEU A O 1
ATOM 922 N N . ASN A 1 140 ? 8.120 4.453 -30.749 1.00 62.28 140 ASN A N 1
ATOM 923 C CA . ASN A 1 140 ? 9.153 4.362 -31.776 1.00 62.28 140 ASN A CA 1
ATOM 924 C C . ASN A 1 140 ? 8.606 5.009 -33.058 1.00 62.28 140 ASN A C 1
ATOM 926 O O . ASN A 1 140 ? 7.485 4.694 -33.458 1.00 62.28 140 ASN A O 1
ATOM 930 N N . SER A 1 141 ? 9.369 5.898 -33.689 1.00 54.62 141 SER A N 1
ATOM 931 C CA . SER A 1 141 ? 9.027 6.467 -34.997 1.00 54.62 141 SER A CA 1
ATOM 932 C C . SER A 1 141 ? 9.115 5.430 -36.125 1.00 54.62 141 SER A C 1
ATOM 934 O O . SER A 1 141 ? 8.461 5.598 -37.151 1.00 54.62 141 SER A O 1
ATOM 936 N N . ASP A 1 142 ? 9.840 4.326 -35.909 1.00 55.59 142 ASP A N 1
ATOM 937 C CA . ASP A 1 142 ? 10.288 3.448 -36.997 1.00 55.59 142 ASP A CA 1
ATOM 938 C C . ASP A 1 142 ? 9.618 2.056 -36.959 1.00 55.59 142 ASP A C 1
ATOM 940 O O . ASP A 1 142 ? 9.984 1.154 -37.709 1.00 55.59 142 ASP A O 1
ATOM 944 N N . GLY A 1 143 ? 8.649 1.837 -36.058 1.00 55.00 143 GLY A N 1
ATOM 945 C CA . GLY A 1 143 ? 7.869 0.589 -35.947 1.00 55.00 143 GLY A CA 1
ATOM 946 C C . GLY A 1 143 ? 8.637 -0.650 -35.454 1.00 55.00 143 GLY A C 1
ATOM 947 O O . GLY A 1 143 ? 8.018 -1.653 -35.094 1.00 55.00 143 GLY A O 1
ATOM 948 N N . ASN A 1 144 ? 9.968 -0.591 -35.374 1.00 55.41 144 ASN A N 1
ATOM 949 C CA . ASN A 1 144 ? 10.809 -1.728 -35.013 1.00 55.41 144 ASN A CA 1
ATOM 950 C C . ASN A 1 144 ? 10.922 -1.864 -33.479 1.00 55.41 144 ASN A C 1
ATOM 952 O O . ASN A 1 144 ? 11.516 -1.032 -32.793 1.00 55.41 144 ASN A O 1
ATOM 956 N N . SER A 1 145 ? 10.271 -2.876 -32.902 1.00 56.38 145 SER A N 1
ATOM 957 C CA . SER A 1 145 ? 10.066 -2.994 -31.448 1.00 56.38 145 SER A CA 1
ATOM 958 C C . SER A 1 145 ? 11.142 -3.855 -30.784 1.00 56.38 145 SER A C 1
ATOM 960 O O . SER A 1 145 ? 10.901 -5.016 -30.470 1.00 56.38 145 SER A O 1
ATOM 962 N N . TYR A 1 146 ? 12.324 -3.292 -30.534 1.00 68.94 146 TYR A N 1
ATOM 963 C CA . TYR A 1 146 ? 13.379 -3.973 -29.764 1.00 68.94 146 TYR A CA 1
ATOM 964 C C . TYR A 1 146 ? 13.296 -3.712 -28.251 1.00 68.94 146 TYR A C 1
ATOM 966 O O . TYR A 1 146 ? 14.271 -3.890 -27.531 1.00 68.94 146 TYR A O 1
ATOM 974 N N . ASN A 1 147 ? 12.143 -3.266 -27.747 1.00 73.19 147 ASN A N 1
ATOM 975 C CA . ASN A 1 147 ? 11.936 -2.921 -26.344 1.00 73.19 147 ASN A CA 1
ATOM 976 C C . ASN A 1 147 ? 10.903 -3.825 -25.658 1.00 73.19 147 ASN A C 1
ATOM 978 O O . ASN A 1 147 ? 9.824 -4.101 -26.190 1.00 73.19 147 ASN A O 1
ATOM 982 N N . ALA A 1 148 ? 11.191 -4.218 -24.418 1.00 79.56 148 ALA A N 1
ATOM 983 C CA . ALA A 1 148 ? 10.187 -4.842 -23.564 1.00 79.56 148 ALA A CA 1
ATOM 984 C C . ALA A 1 148 ? 9.487 -3.779 -22.710 1.00 79.56 148 ALA A C 1
ATOM 986 O O . ALA A 1 148 ? 10.157 -2.913 -22.138 1.00 79.56 148 ALA A O 1
ATOM 987 N N . PRO A 1 149 ? 8.147 -3.823 -22.601 1.00 83.88 149 PRO A N 1
ATOM 988 C CA . PRO A 1 149 ? 7.438 -2.994 -21.640 1.00 83.88 149 PRO A CA 1
ATOM 989 C C . PRO A 1 149 ? 7.784 -3.434 -20.214 1.00 83.88 149 PRO A C 1
ATOM 991 O O . PRO A 1 149 ? 8.086 -4.603 -19.970 1.00 83.88 149 PRO A O 1
ATOM 994 N N . GLY A 1 150 ? 7.674 -2.509 -19.264 1.00 91.25 150 GLY A N 1
ATOM 995 C CA . GLY A 1 150 ? 7.588 -2.881 -17.859 1.00 91.25 150 GLY A CA 1
ATOM 996 C C . GLY A 1 150 ? 6.351 -3.738 -17.585 1.00 91.25 150 GLY A C 1
ATOM 997 O O . GLY A 1 150 ? 5.384 -3.754 -18.351 1.00 91.25 150 GLY A O 1
ATOM 998 N N . SER A 1 151 ? 6.375 -4.444 -16.462 1.00 95.75 151 SER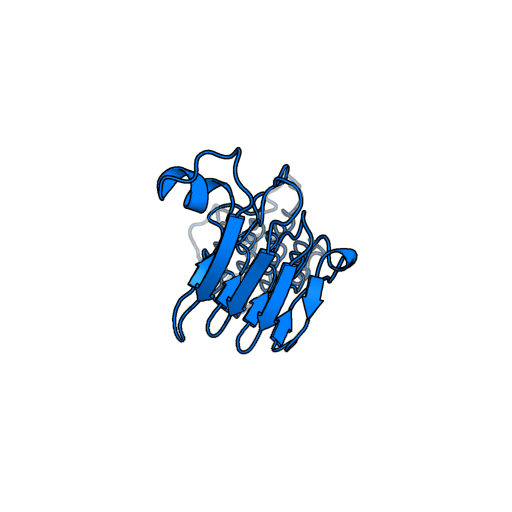 A N 1
ATOM 999 C CA . SER A 1 151 ? 5.259 -5.250 -15.971 1.00 95.75 151 SER A CA 1
ATOM 1000 C C . SER A 1 151 ? 4.528 -4.544 -14.832 1.00 95.75 151 SER A C 1
ATOM 1002 O O . SER A 1 151 ? 5.110 -3.753 -14.083 1.00 95.75 151 SER A O 1
ATOM 1004 N N . ALA A 1 152 ? 3.230 -4.819 -14.700 1.00 97.56 152 ALA A N 1
ATOM 1005 C CA . ALA A 1 152 ? 2.476 -4.408 -13.522 1.00 97.56 152 ALA A CA 1
ATOM 1006 C C . ALA A 1 152 ? 3.010 -5.121 -12.269 1.00 97.56 152 ALA A C 1
ATOM 1008 O O . ALA A 1 152 ? 3.616 -6.191 -12.360 1.00 97.56 152 ALA A O 1
ATOM 1009 N N . GLY A 1 153 ? 2.776 -4.524 -11.103 1.00 98.00 153 GLY A N 1
ATOM 1010 C CA . GLY A 1 153 ? 3.026 -5.197 -9.833 1.00 98.00 153 GLY A CA 1
ATOM 1011 C C . GLY A 1 153 ? 2.030 -6.327 -9.570 1.00 98.00 153 GLY A C 1
ATOM 1012 O O . GLY A 1 153 ? 1.068 -6.542 -10.310 1.00 98.00 153 GLY A O 1
ATOM 1013 N N . THR A 1 154 ? 2.231 -7.014 -8.456 1.00 98.00 154 THR A N 1
ATOM 1014 C CA . THR A 1 154 ? 1.274 -7.961 -7.877 1.00 98.00 154 THR A CA 1
ATOM 1015 C C . THR A 1 154 ? 0.822 -7.464 -6.504 1.00 98.00 154 THR A C 1
ATOM 1017 O O . THR A 1 154 ? 1.117 -6.335 -6.105 1.00 98.00 154 THR A O 1
ATOM 1020 N N . LEU A 1 155 ? 0.105 -8.298 -5.747 1.00 97.56 155 LEU A N 1
ATOM 1021 C CA . LEU A 1 155 ? -0.268 -7.964 -4.373 1.00 97.56 155 LEU A CA 1
ATOM 1022 C C . LEU A 1 155 ? 0.957 -7.658 -3.496 1.00 97.56 155 LEU A C 1
ATOM 1024 O O . LEU A 1 155 ? 0.901 -6.757 -2.663 1.00 97.56 155 LEU A O 1
ATOM 1028 N N . THR A 1 156 ? 2.052 -8.402 -3.671 1.00 97.19 156 THR A N 1
ATOM 1029 C CA . THR A 1 156 ? 3.203 -8.374 -2.753 1.00 97.19 156 THR A CA 1
ATOM 1030 C C . THR A 1 156 ? 4.523 -7.990 -3.414 1.00 97.19 156 THR A C 1
ATOM 1032 O O . THR A 1 156 ? 5.411 -7.486 -2.726 1.00 97.19 156 THR A O 1
ATOM 1035 N N . ALA A 1 157 ? 4.655 -8.177 -4.728 1.00 98.06 157 ALA A N 1
ATOM 1036 C CA . ALA A 1 157 ? 5.871 -7.879 -5.476 1.00 98.06 157 ALA A CA 1
ATOM 1037 C C . ALA A 1 157 ? 5.663 -6.709 -6.440 1.00 98.06 157 ALA A C 1
ATOM 1039 O O . ALA A 1 157 ? 4.587 -6.544 -7.014 1.00 98.06 157 ALA A O 1
ATOM 1040 N N . GLY A 1 158 ? 6.702 -5.900 -6.630 1.00 98.12 158 GLY A N 1
ATOM 1041 C CA . GLY A 1 158 ? 6.728 -4.935 -7.720 1.00 98.12 158 GLY A CA 1
ATOM 1042 C C . GLY A 1 158 ? 6.953 -5.623 -9.067 1.00 98.12 158 GLY A C 1
ATOM 1043 O O . GLY A 1 158 ? 7.499 -6.724 -9.139 1.00 98.12 158 GLY A O 1
ATOM 1044 N N . GLY A 1 159 ? 6.511 -4.978 -10.139 1.00 98.00 159 GLY A N 1
ATOM 1045 C CA . GLY A 1 159 ? 6.707 -5.431 -11.506 1.00 98.00 159 GLY A CA 1
ATOM 1046 C C . GLY A 1 159 ? 8.118 -5.132 -11.999 1.00 98.00 159 GLY A C 1
ATOM 1047 O O . GLY A 1 159 ? 8.759 -4.180 -11.552 1.00 98.00 159 GLY A O 1
ATOM 1048 N N . ALA A 1 160 ? 8.599 -5.932 -12.946 1.00 96.06 160 ALA A N 1
ATOM 1049 C CA . ALA A 1 160 ? 9.872 -5.675 -13.607 1.00 96.06 160 ALA A CA 1
ATOM 1050 C C . ALA A 1 160 ? 9.810 -4.388 -14.450 1.00 96.06 160 ALA A C 1
ATOM 1052 O O . ALA A 1 160 ? 8.784 -4.097 -15.069 1.00 96.06 160 ALA A O 1
ATOM 1053 N N . GLY A 1 161 ? 10.901 -3.627 -14.484 1.00 93.31 161 GLY A N 1
ATOM 1054 C CA . GLY A 1 161 ? 11.092 -2.534 -15.427 1.00 93.31 161 GLY A CA 1
ATOM 1055 C C . GLY A 1 161 ? 11.288 -3.058 -16.848 1.00 93.31 161 GLY A C 1
ATOM 1056 O O . GLY A 1 161 ? 11.786 -4.162 -17.067 1.00 93.31 161 GLY A O 1
ATOM 1057 N N . GLY A 1 162 ? 10.864 -2.264 -17.823 1.00 89.69 162 GLY A N 1
ATOM 1058 C CA . GLY A 1 162 ? 11.126 -2.503 -19.234 1.00 89.69 162 GLY A CA 1
ATOM 1059 C C . GLY A 1 162 ? 12.569 -2.174 -19.602 1.00 89.69 162 GLY A C 1
ATOM 1060 O O . GLY A 1 162 ? 13.296 -1.541 -18.840 1.00 89.69 162 GLY A O 1
ATOM 1061 N N . TYR A 1 163 ? 12.979 -2.554 -20.802 1.00 84.50 163 TYR A N 1
ATOM 1062 C CA . TYR A 1 163 ? 14.313 -2.252 -21.323 1.00 84.50 163 TYR A CA 1
ATOM 1063 C C . TYR A 1 163 ? 14.229 -1.742 -22.756 1.00 84.50 163 TYR A C 1
ATOM 1065 O O . TYR A 1 163 ? 13.284 -2.067 -23.484 1.00 84.50 163 TYR A O 1
ATOM 1073 N N . SER A 1 164 ? 15.221 -0.950 -23.161 1.00 77.50 164 SER A N 1
ATOM 1074 C CA . SER A 1 164 ? 15.428 -0.592 -24.563 1.00 77.50 164 SER A CA 1
ATOM 1075 C C . SER A 1 164 ? 16.418 -1.575 -25.203 1.00 77.50 164 SER A C 1
ATOM 1077 O O . SER A 1 164 ? 17.316 -2.105 -24.546 1.00 77.50 164 SER A O 1
ATOM 1079 N N . GLY A 1 165 ? 16.231 -1.871 -26.486 1.00 69.62 165 GLY A N 1
ATOM 1080 C CA . GLY A 1 165 ? 17.149 -2.692 -27.276 1.00 69.62 165 GLY A CA 1
ATOM 1081 C C . GLY A 1 165 ? 17.738 -1.897 -28.432 1.00 69.62 165 GLY A C 1
ATOM 1082 O O . GLY A 1 165 ? 17.180 -0.883 -28.855 1.00 69.62 165 GLY A O 1
ATOM 1083 N N . ASN A 1 166 ? 18.886 -2.346 -28.927 1.00 66.19 166 ASN A N 1
ATOM 1084 C CA . ASN A 1 166 ? 19.484 -1.827 -30.154 1.00 66.19 166 ASN A CA 1
ATOM 1085 C C . ASN A 1 166 ? 18.775 -2.420 -31.391 1.00 66.19 166 ASN A C 1
ATOM 1087 O O . ASN A 1 166 ? 18.059 -3.412 -31.282 1.00 66.19 166 ASN A O 1
ATOM 1091 N N . ALA A 1 167 ? 19.032 -1.869 -32.579 1.00 60.12 167 ALA A N 1
ATOM 1092 C CA . ALA A 1 167 ? 18.520 -2.331 -33.872 1.00 60.12 167 ALA A CA 1
ATOM 1093 C C . ALA A 1 167 ? 18.827 -3.812 -34.189 1.00 60.12 167 ALA A C 1
ATOM 1095 O O . ALA A 1 167 ? 18.201 -4.402 -35.061 1.00 60.12 167 ALA A O 1
ATOM 1096 N N . SER A 1 168 ? 19.780 -4.428 -33.483 1.00 61.50 168 SER A N 1
ATOM 1097 C CA . SER A 1 168 ? 20.088 -5.862 -33.558 1.00 61.50 168 SER A CA 1
ATOM 1098 C C . SER A 1 168 ? 19.229 -6.741 -32.636 1.00 61.50 168 SER A C 1
ATOM 1100 O O . SER A 1 168 ? 19.447 -7.947 -32.577 1.00 61.50 168 SER A O 1
ATOM 1102 N N . GLY A 1 169 ? 18.282 -6.164 -31.890 1.00 59.53 169 GLY A N 1
ATOM 1103 C CA . GLY A 1 169 ? 17.444 -6.868 -30.913 1.00 59.53 169 GLY A CA 1
ATOM 1104 C C . GLY A 1 169 ? 18.123 -7.189 -29.585 1.00 59.53 169 GLY A C 1
ATOM 1105 O O . GLY A 1 169 ? 17.486 -7.748 -28.695 1.00 59.53 169 GLY A O 1
ATOM 1106 N N . ASN A 1 170 ? 19.386 -6.801 -29.415 1.00 61.31 170 ASN A N 1
ATOM 1107 C CA . ASN A 1 170 ? 20.090 -6.978 -28.151 1.00 61.31 170 ASN A CA 1
ATOM 1108 C C . ASN A 1 170 ? 19.677 -5.894 -27.143 1.00 61.31 170 ASN A C 1
ATOM 1110 O O . ASN A 1 170 ? 19.602 -4.723 -27.531 1.00 61.31 170 ASN A O 1
ATOM 1114 N N . PRO A 1 171 ? 19.470 -6.240 -25.856 1.00 61.62 171 PRO A N 1
ATOM 1115 C CA . PRO A 1 171 ? 19.242 -5.246 -24.814 1.00 61.62 171 PRO A CA 1
ATOM 1116 C C . PRO A 1 171 ? 20.402 -4.245 -24.807 1.00 61.62 171 PRO A C 1
ATOM 1118 O O . PRO A 1 171 ? 21.567 -4.641 -24.790 1.00 61.62 171 PRO A O 1
ATOM 1121 N N . SER A 1 172 ? 20.101 -2.948 -24.816 1.00 62.75 172 SER A N 1
ATOM 1122 C CA . SER A 1 172 ? 21.103 -1.873 -24.900 1.00 62.75 172 SER A CA 1
ATOM 1123 C C . SER A 1 172 ? 21.865 -1.647 -23.579 1.00 62.75 172 SER A C 1
ATOM 1125 O O . SER A 1 172 ? 22.612 -0.681 -23.447 1.00 62.75 172 SER A O 1
ATOM 1127 N N . GLY A 1 173 ? 21.659 -2.508 -22.575 1.00 65.81 173 GLY A N 1
ATOM 1128 C CA . GLY A 1 173 ? 22.127 -2.317 -21.199 1.00 65.81 173 GLY A CA 1
ATOM 1129 C C . GLY A 1 173 ? 21.318 -1.282 -20.406 1.00 65.81 173 GLY A C 1
ATOM 1130 O O . GLY A 1 173 ? 21.483 -1.198 -19.191 1.00 65.81 173 GLY A O 1
ATOM 1131 N N . GLN A 1 174 ? 20.419 -0.531 -21.055 1.00 74.94 174 GLN A N 1
ATOM 1132 C CA . GLN A 1 174 ? 19.543 0.435 -20.397 1.00 74.94 174 GLN A CA 1
ATOM 1133 C C . GLN A 1 174 ? 18.241 -0.237 -19.946 1.00 74.94 174 GLN A C 1
ATOM 1135 O O . GLN A 1 174 ? 17.555 -0.915 -20.718 1.00 74.94 174 GLN A O 1
ATOM 1140 N N . THR A 1 175 ? 17.917 -0.071 -18.666 1.00 87.69 175 THR A N 1
ATOM 1141 C CA . THR A 1 175 ? 16.759 -0.681 -18.011 1.00 87.69 175 THR A CA 1
ATOM 1142 C C . THR A 1 175 ? 16.010 0.362 -17.194 1.00 87.69 175 THR A C 1
ATOM 1144 O O . THR A 1 175 ? 16.590 1.170 -16.465 1.00 87.69 175 THR A O 1
ATOM 1147 N N . ALA A 1 176 ? 14.689 0.344 -17.313 1.00 91.81 176 ALA A N 1
ATOM 1148 C CA . ALA A 1 176 ? 13.816 1.083 -16.426 1.00 91.81 176 ALA A CA 1
ATOM 1149 C C . ALA A 1 176 ? 13.810 0.451 -15.032 1.00 91.81 176 ALA A C 1
ATOM 1151 O O . ALA A 1 176 ? 14.143 -0.719 -14.842 1.00 91.81 176 ALA A O 1
ATOM 1152 N N . GLY A 1 177 ? 13.406 1.238 -14.043 1.00 95.62 177 GLY A N 1
ATOM 1153 C CA . GLY A 1 177 ? 13.328 0.776 -12.669 1.00 95.62 177 GLY A CA 1
ATOM 1154 C C . GLY A 1 177 ? 12.252 -0.293 -12.485 1.00 95.62 177 GLY A C 1
ATOM 1155 O O . GLY A 1 177 ? 11.145 -0.180 -13.016 1.00 95.62 177 GLY A O 1
ATOM 1156 N N . ASN A 1 178 ? 12.546 -1.304 -11.669 1.00 97.75 178 ASN A N 1
ATOM 1157 C CA . ASN A 1 178 ? 11.534 -2.210 -11.125 1.00 97.75 178 ASN A CA 1
ATOM 1158 C C . ASN A 1 178 ? 10.617 -1.467 -10.141 1.00 97.75 178 ASN A C 1
ATOM 1160 O O . ASN A 1 178 ? 11.049 -0.541 -9.452 1.00 97.75 178 ASN A O 1
ATOM 1164 N N . GLY A 1 179 ? 9.364 -1.896 -10.026 1.00 98.38 179 GLY A N 1
ATOM 1165 C CA . GLY A 1 179 ? 8.492 -1.476 -8.933 1.00 98.38 179 GLY A CA 1
ATOM 1166 C C . GLY A 1 179 ? 8.970 -2.026 -7.586 1.00 98.38 179 GLY A C 1
ATOM 1167 O O . GLY A 1 179 ? 9.620 -3.069 -7.515 1.00 98.38 179 GLY A O 1
ATOM 1168 N N . GLY A 1 180 ? 8.622 -1.340 -6.503 1.00 98.69 180 GLY A N 1
ATOM 1169 C CA . GLY A 1 180 ? 8.866 -1.787 -5.137 1.00 98.69 180 GLY A CA 1
ATOM 1170 C C . GLY A 1 180 ? 7.855 -2.843 -4.689 1.00 98.69 180 GLY A C 1
ATOM 1171 O O . GLY A 1 180 ? 6.691 -2.829 -5.101 1.00 98.69 180 GLY A O 1
ATOM 1172 N N . GLY A 1 181 ? 8.289 -3.743 -3.803 1.00 98.56 181 GLY A N 1
ATOM 1173 C CA . GLY A 1 181 ? 7.380 -4.552 -2.985 1.00 98.56 181 GLY A CA 1
ATOM 1174 C C . GLY A 1 181 ? 6.591 -3.690 -1.990 1.00 98.56 181 GLY A C 1
ATOM 1175 O O . GLY A 1 181 ? 6.768 -2.472 -1.935 1.00 98.56 181 GLY A O 1
ATOM 1176 N N . LEU A 1 182 ? 5.724 -4.307 -1.183 1.00 98.50 182 LEU A N 1
ATOM 1177 C CA . LEU A 1 182 ? 4.941 -3.573 -0.179 1.00 98.50 182 LEU A CA 1
ATOM 1178 C C . LEU A 1 182 ? 5.850 -2.725 0.727 1.00 98.50 182 LEU A C 1
ATOM 1180 O O . LEU A 1 182 ? 6.848 -3.208 1.257 1.00 98.50 182 LEU A O 1
ATOM 1184 N N . GLY A 1 183 ? 5.508 -1.447 0.873 1.00 98.12 183 GLY A N 1
ATOM 1185 C CA . GLY A 1 183 ? 6.212 -0.467 1.693 1.00 98.12 183 GLY A CA 1
ATOM 1186 C C . GLY A 1 183 ? 7.584 -0.041 1.176 1.00 98.12 183 GLY A C 1
ATOM 1187 O O . GLY A 1 183 ? 8.212 0.821 1.788 1.00 98.12 183 GLY A O 1
ATOM 1188 N N . ALA A 1 184 ? 8.053 -0.610 0.065 1.00 98.62 184 ALA A N 1
ATOM 1189 C CA . ALA A 1 184 ? 9.348 -0.305 -0.523 1.00 98.62 184 ALA A CA 1
ATOM 1190 C C . ALA A 1 184 ? 9.224 0.723 -1.654 1.00 98.62 184 ALA A C 1
ATOM 1192 O O . ALA A 1 184 ? 8.218 0.786 -2.367 1.00 98.62 184 ALA A O 1
ATOM 1193 N N . ALA A 1 185 ? 10.276 1.520 -1.835 1.00 98.62 185 ALA A N 1
ATOM 1194 C CA . ALA A 1 185 ? 10.401 2.382 -3.001 1.00 98.62 185 ALA A CA 1
ATOM 1195 C C . ALA A 1 185 ? 10.619 1.554 -4.279 1.00 98.62 185 ALA A C 1
ATOM 1197 O O . ALA A 1 185 ? 11.165 0.449 -4.231 1.00 98.62 185 ALA A O 1
ATOM 1198 N N . GLY A 1 186 ? 10.203 2.103 -5.419 1.00 98.50 186 GLY A N 1
ATOM 1199 C CA . GLY A 1 186 ? 10.615 1.596 -6.724 1.00 98.50 186 GLY A CA 1
ATOM 1200 C C . GLY A 1 186 ? 12.092 1.884 -6.988 1.00 98.50 186 GLY A C 1
ATOM 1201 O O . GLY A 1 186 ? 12.686 2.782 -6.390 1.00 98.50 186 GLY A O 1
ATOM 1202 N N . ALA A 1 187 ? 12.689 1.128 -7.901 1.00 98.06 187 ALA A N 1
ATOM 1203 C CA . ALA A 1 187 ? 14.070 1.330 -8.305 1.00 98.06 187 ALA A CA 1
ATOM 1204 C C . ALA A 1 187 ? 14.212 2.524 -9.262 1.00 98.06 187 ALA A C 1
ATOM 1206 O O . ALA A 1 187 ? 13.305 2.853 -10.035 1.00 98.06 187 ALA A O 1
ATOM 1207 N N . THR A 1 188 ? 15.387 3.146 -9.222 1.00 96.19 188 THR A N 1
ATOM 1208 C CA . THR A 1 188 ? 15.829 4.139 -10.205 1.00 96.19 188 THR A CA 1
ATOM 1209 C C . THR A 1 188 ? 16.195 3.433 -11.514 1.00 96.19 188 THR A C 1
ATOM 1211 O O . THR A 1 188 ? 16.775 2.350 -11.493 1.00 96.19 188 THR A O 1
ATOM 1214 N N . SER A 1 189 ? 15.847 4.035 -12.649 1.00 92.88 189 SER A N 1
ATOM 1215 C CA . SER A 1 189 ? 16.271 3.574 -13.984 1.00 92.88 189 SER A CA 1
ATOM 1216 C C . SER A 1 189 ? 17.772 3.791 -14.238 1.00 92.88 189 SER A C 1
ATOM 1218 O O . SER A 1 189 ? 18.415 4.590 -13.554 1.00 92.88 189 SER A O 1
ATOM 1220 N N . SER A 1 190 ? 18.326 3.161 -15.280 1.00 89.12 190 SER A N 1
ATOM 1221 C CA . SER A 1 190 ? 19.706 3.405 -15.742 1.00 89.12 190 SER A CA 1
ATOM 1222 C C . SER A 1 190 ? 19.981 4.857 -16.130 1.00 89.12 190 SER A C 1
ATOM 1224 O O . SER A 1 190 ? 21.103 5.335 -15.985 1.00 89.12 190 SER A O 1
ATOM 1226 N N . SER A 1 191 ? 18.958 5.569 -16.599 1.00 85.81 191 SER A N 1
ATOM 1227 C CA . SER A 1 191 ? 19.031 6.989 -16.947 1.00 85.81 191 SER A CA 1
ATOM 1228 C C . SER A 1 191 ? 18.900 7.943 -15.754 1.00 85.81 191 SER A C 1
ATOM 1230 O O . SER A 1 191 ? 18.944 9.160 -15.935 1.00 85.81 191 SER A O 1
ATOM 1232 N N . GLY A 1 192 ? 18.743 7.422 -14.533 1.00 89.00 192 GLY A N 1
ATOM 1233 C CA . GLY A 1 192 ? 18.671 8.2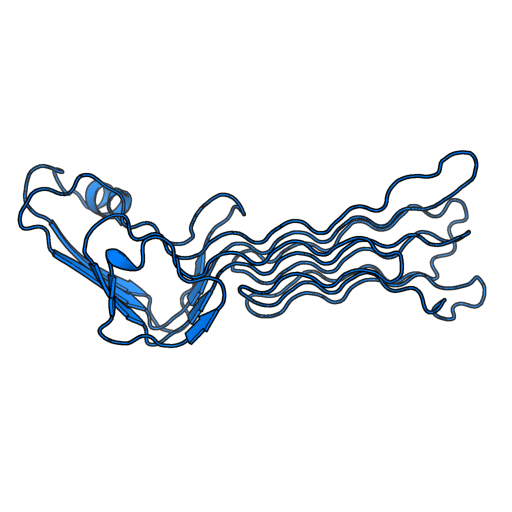23 -13.311 1.00 89.00 192 GLY A CA 1
ATOM 1234 C C . GLY A 1 192 ? 17.266 8.708 -12.940 1.00 89.00 192 GLY A C 1
ATOM 1235 O O . GLY A 1 192 ? 17.117 9.393 -11.930 1.00 89.00 192 GLY A O 1
ATOM 1236 N N . SER A 1 193 ? 16.219 8.338 -13.688 1.00 91.69 193 SER A N 1
ATOM 1237 C CA . SER A 1 193 ? 14.835 8.599 -13.264 1.00 91.69 193 SER A CA 1
ATOM 1238 C C . SER A 1 193 ? 14.518 7.836 -11.984 1.00 91.69 193 SER A C 1
ATOM 1240 O O . SER A 1 193 ? 14.623 6.605 -11.964 1.00 91.69 193 SER A O 1
ATOM 1242 N N . ALA A 1 194 ? 14.134 8.556 -10.931 1.00 95.94 194 ALA A N 1
ATOM 1243 C CA . ALA A 1 194 ? 13.859 7.988 -9.618 1.00 95.94 194 ALA A CA 1
ATOM 1244 C C . ALA A 1 194 ? 12.618 7.081 -9.618 1.00 95.94 194 ALA A C 1
ATOM 1246 O O . ALA A 1 194 ? 11.627 7.335 -10.309 1.00 95.94 194 ALA A O 1
ATOM 1247 N N . GLY A 1 195 ? 12.652 6.039 -8.789 1.00 97.69 195 GLY A N 1
ATOM 1248 C CA . GLY A 1 195 ? 11.447 5.308 -8.415 1.00 97.69 195 GLY A CA 1
ATOM 1249 C C . GLY A 1 195 ? 10.583 6.097 -7.429 1.00 97.69 195 GLY A C 1
ATOM 1250 O O . GLY A 1 195 ? 11.055 6.984 -6.717 1.00 97.69 195 GLY A O 1
ATOM 1251 N N . GLY A 1 196 ? 9.298 5.762 -7.382 1.00 98.38 196 GLY A N 1
ATOM 1252 C CA . GLY A 1 196 ? 8.359 6.316 -6.418 1.00 98.38 196 GLY A CA 1
ATOM 1253 C C . GLY A 1 196 ? 8.619 5.790 -5.009 1.00 98.38 196 GLY A C 1
ATOM 1254 O O . GLY A 1 196 ? 9.109 4.675 -4.829 1.00 98.38 196 GLY A O 1
ATOM 1255 N N . ALA A 1 197 ? 8.257 6.572 -3.995 1.00 98.44 197 ALA A N 1
ATOM 1256 C CA . ALA A 1 197 ? 8.361 6.149 -2.600 1.00 98.44 197 ALA A CA 1
ATOM 1257 C C . ALA A 1 197 ? 7.377 5.011 -2.263 1.00 98.44 197 ALA A C 1
ATOM 1259 O O . ALA A 1 197 ? 6.288 4.922 -2.834 1.00 98.44 197 ALA A O 1
ATOM 1260 N N . GLY A 1 198 ? 7.744 4.164 -1.301 1.00 98.19 198 GLY A N 1
ATOM 1261 C CA . GLY A 1 198 ? 6.823 3.199 -0.701 1.00 98.19 198 GLY A CA 1
ATOM 1262 C C . GLY A 1 198 ? 5.833 3.876 0.249 1.00 98.19 198 GLY A C 1
ATOM 1263 O O . GLY A 1 198 ? 6.154 4.872 0.898 1.00 98.19 198 GLY A O 1
ATOM 1264 N N . GLY A 1 199 ? 4.625 3.330 0.343 1.00 98.38 199 GLY A N 1
ATOM 1265 C CA . GLY A 1 199 ? 3.602 3.790 1.274 1.00 98.38 199 GLY A CA 1
ATOM 1266 C C . GLY A 1 199 ? 3.895 3.387 2.722 1.00 98.38 199 GLY A C 1
ATOM 1267 O O . GLY A 1 199 ? 4.587 2.404 2.996 1.00 98.38 199 GLY A O 1
ATOM 1268 N N . ALA A 1 200 ? 3.315 4.118 3.674 1.00 98.44 200 ALA A N 1
ATOM 1269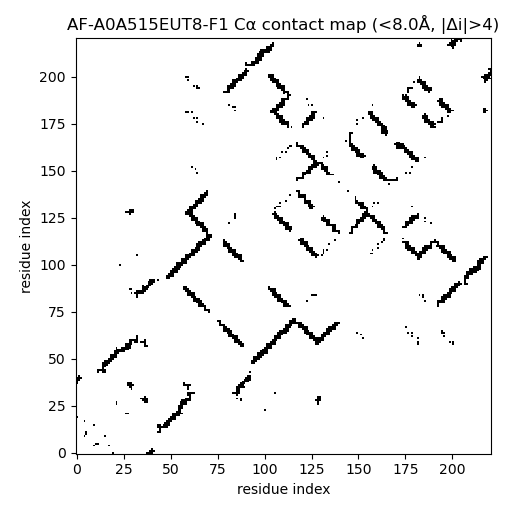 C CA . ALA A 1 200 ? 3.383 3.751 5.086 1.00 98.44 200 ALA A CA 1
ATOM 1270 C C . ALA A 1 200 ? 2.532 2.503 5.378 1.00 98.44 200 ALA A C 1
ATOM 1272 O O . ALA A 1 200 ? 1.387 2.395 4.926 1.00 98.44 200 ALA A O 1
ATOM 1273 N N . ALA A 1 201 ? 3.063 1.584 6.186 1.00 98.50 201 ALA A N 1
ATOM 1274 C CA . ALA A 1 201 ? 2.283 0.478 6.732 1.00 98.50 201 ALA A CA 1
ATOM 1275 C C . ALA A 1 201 ? 1.253 1.006 7.736 1.00 98.50 201 ALA A C 1
ATOM 1277 O O . ALA A 1 201 ? 0.082 0.632 7.702 1.00 98.50 201 ALA A O 1
ATOM 1278 N N . VAL A 1 202 ? 1.696 1.896 8.623 1.00 98.44 202 VAL A N 1
ATOM 1279 C CA . VAL A 1 202 ? 0.897 2.401 9.737 1.00 98.44 202 VAL A CA 1
ATOM 1280 C C . VAL A 1 202 ? 1.121 3.899 9.890 1.00 98.44 202 VAL A C 1
ATOM 1282 O O . VAL A 1 202 ? 2.245 4.387 9.802 1.00 98.44 202 VAL A O 1
ATOM 1285 N N . THR A 1 203 ? 0.039 4.628 10.132 1.00 98.25 203 THR A N 1
ATOM 1286 C CA . THR A 1 203 ? 0.056 6.026 10.565 1.00 98.25 203 THR A CA 1
ATOM 1287 C C . THR A 1 203 ? -0.820 6.185 11.801 1.00 98.25 203 THR A C 1
ATOM 1289 O O . THR A 1 203 ? -1.966 5.731 11.812 1.00 98.25 203 THR A O 1
ATOM 1292 N N . GLY A 1 204 ? -0.289 6.841 12.830 1.00 97.88 204 GLY A N 1
ATOM 1293 C CA . GLY A 1 204 ? -0.924 6.976 14.137 1.00 97.88 204 GLY A CA 1
ATOM 1294 C C . GLY A 1 204 ? -0.581 5.830 15.088 1.00 97.88 204 GLY A C 1
ATOM 1295 O O . GLY A 1 204 ? -1.407 5.458 15.917 1.00 97.88 204 GLY A O 1
ATOM 1296 N N . ASN A 1 205 ? 0.621 5.257 14.986 1.00 97.88 205 ASN A N 1
ATOM 1297 C CA . ASN A 1 205 ? 1.056 4.123 15.803 1.00 97.88 205 ASN A CA 1
ATOM 1298 C C . ASN A 1 205 ? 0.966 4.390 17.318 1.00 97.88 205 ASN A C 1
ATOM 1300 O O . ASN A 1 205 ? 0.718 3.464 18.081 1.00 97.88 205 ASN A O 1
ATOM 1304 N N . ALA A 1 206 ? 1.086 5.650 17.749 1.00 97.69 206 ALA A N 1
ATOM 1305 C CA . ALA A 1 206 ? 0.885 6.056 19.143 1.00 97.69 206 ALA A CA 1
ATOM 1306 C C . ALA A 1 206 ? -0.529 5.748 19.683 1.00 97.69 206 ALA A C 1
ATOM 1308 O O . ALA A 1 206 ? -0.706 5.582 20.885 1.00 97.69 206 ALA A O 1
ATOM 1309 N N . ASN A 1 207 ? -1.529 5.634 18.804 1.00 97.88 207 ASN A N 1
ATOM 1310 C CA . ASN A 1 207 ? -2.895 5.259 19.168 1.00 97.88 207 ASN A CA 1
ATOM 1311 C C . ASN A 1 207 ? -3.104 3.735 19.213 1.00 97.88 207 ASN A C 1
ATOM 1313 O O . ASN A 1 207 ? -4.205 3.279 19.520 1.00 97.88 207 ASN A O 1
ATOM 1317 N N . ILE A 1 208 ? -2.092 2.934 18.869 1.00 98.38 208 ILE A N 1
ATOM 1318 C CA . ILE A 1 208 ? -2.232 1.486 18.724 1.00 98.38 208 ILE A CA 1
ATOM 1319 C C . ILE A 1 208 ? -1.603 0.766 19.911 1.00 98.38 208 ILE A C 1
ATOM 1321 O O . ILE A 1 208 ? -0.406 0.869 20.170 1.00 98.38 208 ILE A O 1
ATOM 1325 N N . THR A 1 209 ? -2.400 -0.068 20.570 1.00 98.44 209 THR A N 1
ATOM 1326 C CA . THR A 1 209 ? -1.890 -1.121 21.447 1.00 98.44 209 THR A CA 1
ATOM 1327 C C . THR A 1 209 ? -1.778 -2.413 20.646 1.00 98.44 209 THR A C 1
ATOM 1329 O O . THR A 1 209 ? -2.784 -3.038 20.308 1.00 98.44 209 THR A O 1
ATOM 1332 N N . TRP A 1 210 ? -0.552 -2.820 20.325 1.00 98.06 210 TRP A N 1
ATOM 1333 C CA . TRP A 1 210 ? -0.302 -4.074 19.618 1.00 98.06 210 TRP A CA 1
ATOM 1334 C C . TRP A 1 210 ? -0.368 -5.257 20.583 1.00 98.06 210 TRP A C 1
ATOM 1336 O O . TRP A 1 210 ? 0.420 -5.345 21.519 1.00 98.06 210 TRP A O 1
ATOM 1346 N N . THR A 1 211 ? -1.282 -6.183 20.324 1.00 97.88 211 THR A N 1
ATOM 1347 C CA . THR A 1 211 ? -1.364 -7.488 21.003 1.00 97.88 211 THR A CA 1
ATOM 1348 C C . THR A 1 211 ? -0.603 -8.564 20.226 1.00 97.88 211 THR A C 1
ATOM 1350 O O . THR A 1 211 ? -0.099 -9.513 20.815 1.00 97.88 211 THR A O 1
ATOM 1353 N N . ALA A 1 212 ? -0.470 -8.383 18.909 1.00 97.50 212 ALA A N 1
ATOM 1354 C CA . ALA A 1 212 ? 0.465 -9.087 18.034 1.00 97.50 212 ALA A CA 1
ATOM 1355 C C . ALA A 1 212 ? 0.850 -8.155 16.878 1.00 97.50 212 ALA A C 1
ATOM 1357 O O . ALA A 1 212 ? -0.006 -7.447 16.349 1.00 97.50 212 ALA A O 1
ATOM 1358 N N . THR A 1 213 ? 2.123 -8.122 16.485 1.00 96.12 213 THR A N 1
ATOM 1359 C CA . THR A 1 213 ? 2.617 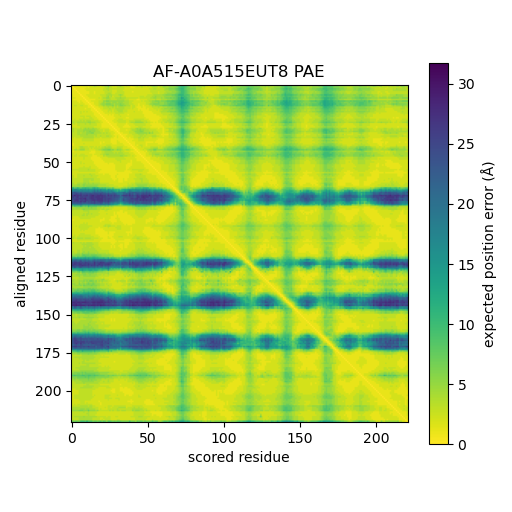-7.169 15.474 1.00 96.12 213 THR A CA 1
ATOM 1360 C C . THR A 1 213 ? 2.647 -7.729 14.057 1.00 96.12 213 THR A C 1
ATOM 1362 O O . THR A 1 213 ? 2.528 -6.938 13.120 1.00 96.12 213 THR A O 1
ATOM 1365 N N . GLY A 1 214 ? 2.767 -9.050 13.894 1.00 96.31 214 GLY A N 1
ATOM 1366 C CA . GLY A 1 214 ? 2.793 -9.739 12.598 1.00 96.31 214 GLY A CA 1
ATOM 1367 C C . GLY A 1 214 ? 3.792 -9.141 11.606 1.00 96.31 214 GLY A C 1
ATOM 1368 O O . GLY A 1 214 ? 4.794 -8.529 11.987 1.00 96.31 214 GLY A O 1
ATOM 1369 N N . THR A 1 215 ? 3.501 -9.279 10.312 1.00 98.38 215 THR A N 1
ATOM 1370 C CA . THR A 1 215 ? 4.300 -8.660 9.249 1.00 98.38 215 THR A CA 1
ATOM 1371 C C . THR A 1 215 ? 3.844 -7.221 9.015 1.00 98.38 215 THR A C 1
ATOM 1373 O O . THR A 1 215 ? 2.666 -6.967 8.753 1.00 98.38 215 THR A O 1
ATOM 1376 N N . ARG A 1 216 ? 4.787 -6.270 9.081 1.00 98.12 216 ARG A N 1
ATOM 1377 C CA . ARG A 1 216 ? 4.560 -4.845 8.788 1.00 98.12 216 ARG A CA 1
ATOM 1378 C C . ARG A 1 216 ? 5.587 -4.349 7.772 1.00 98.12 216 ARG A C 1
ATOM 1380 O O . ARG A 1 216 ? 6.780 -4.453 8.036 1.00 98.12 216 ARG A O 1
ATOM 1387 N N . LEU A 1 217 ? 5.132 -3.851 6.620 1.00 98.38 217 LEU A N 1
ATOM 1388 C CA . LEU A 1 217 ? 5.989 -3.502 5.476 1.00 98.38 217 LEU A CA 1
ATOM 1389 C C . LEU A 1 217 ? 5.795 -2.038 5.059 1.00 98.38 217 LEU A C 1
ATOM 1391 O O . LEU A 1 217 ? 4.753 -1.669 4.516 1.00 98.38 217 LEU A O 1
ATOM 1395 N N . GLY A 1 218 ? 6.802 -1.207 5.323 1.00 97.94 218 GLY A N 1
ATOM 1396 C CA . GLY A 1 218 ? 6.766 0.245 5.123 1.00 97.94 218 GLY A CA 1
ATOM 1397 C C . GLY A 1 218 ? 6.866 1.013 6.438 1.00 97.94 218 GLY A C 1
ATOM 1398 O O . GLY A 1 218 ? 6.967 0.422 7.513 1.00 97.94 218 GLY A O 1
ATOM 1399 N N . ALA A 1 219 ? 6.841 2.343 6.351 1.00 97.81 219 ALA A N 1
ATOM 1400 C CA . ALA A 1 219 ? 6.988 3.207 7.520 1.00 97.81 219 ALA A CA 1
ATOM 1401 C C . ALA A 1 219 ? 5.893 2.958 8.577 1.00 97.81 219 ALA A C 1
ATOM 1403 O O . ALA A 1 219 ? 4.734 2.684 8.241 1.00 97.81 219 ALA A O 1
ATOM 1404 N N . ILE A 1 220 ? 6.277 3.073 9.849 1.00 97.69 220 ILE A N 1
ATOM 1405 C CA . ILE A 1 220 ? 5.388 3.029 11.012 1.00 97.69 220 ILE A CA 1
ATOM 1406 C C . ILE A 1 220 ? 5.519 4.384 11.698 1.00 97.69 220 ILE A C 1
ATOM 1408 O O . ILE A 1 220 ? 6.514 4.636 12.375 1.00 97.69 220 ILE A O 1
ATOM 1412 N N . ASN A 1 221 ? 4.519 5.235 11.484 1.00 92.06 221 ASN A N 1
ATOM 1413 C CA . ASN A 1 221 ? 4.486 6.618 11.959 1.00 92.06 221 ASN A CA 1
ATOM 1414 C C . ASN A 1 221 ? 3.409 6.808 13.025 1.00 92.06 221 ASN A C 1
ATOM 1416 O O . ASN A 1 221 ? 2.347 6.146 12.926 1.00 92.06 221 ASN A O 1
#

Secondary structure (DSSP, 8-state):
-HHHHHHTT--SSSPPEEEEEE-TT-EEE-SSTTS-SEE--S-PPTT-EEEEEESSEEEPPPPPPPPPEEE-TT--PPPPPPPPPPP-EE--S-EEEEESSEEEPPPPPPPP-EEESS-PPPPPPPPSSSPPPPPPPPPPTT-----BPPPP--SSSPPPPPEEE-TTS-EEEEEPPPPP-TTPPPPPPTT-PPPPPPPPSEE-GGGEEEEE--EEES-B-

Solvent-accessible surface area (backbone atoms only — not comparable to full-atom values): 9302 Å² total; per-residue (Å²): 75,49,70,58,42,43,75,72,66,50,84,75,64,66,54,48,78,48,76,49,73,42,50,68,91,38,75,41,44,11,93,37,48,89,36,54,27,40,44,44,48,70,90,72,38,82,84,47,45,43,36,39,37,33,45,17,37,34,19,0,6,16,4,34,15,4,34,13,31,42,50,58,86,93,46,85,68,83,48,30,48,14,34,46,14,1,29,4,37,36,38,65,44,69,30,39,33,35,27,73,21,40,31,17,1,0,0,0,0,0,0,3,8,64,20,86,90,31,24,5,6,1,0,0,0,0,0,6,64,42,39,5,45,33,16,51,58,23,72,55,95,78,77,72,79,39,50,47,65,20,32,47,22,37,63,59,40,30,8,50,32,4,26,19,21,39,99,85,59,46,71,63,81,44,35,14,4,30,16,6,30,38,18,28,46,15,33,53,11,71,75,65,19,42,30,6,48,34,6,32,14,32,38,37,50,90,31,50,48,72,80,34,71,54,47,69,27,38,50,78,66

Mean predicted aligned error: 5.66 Å

InterPro domains:
  IPR007932 Receptor-recognising protein Gp38 [PF05268] (5-220)

Foldseek 3Di:
DVVVVVVVPDPQADAAEDEAEADAPHEQEDPDQADASEEPDDNGDPPHAAEYEYNYEQEWEWWAWWAWAEPDPPDDDDWGAWAEFHEGYEDPAAYEYEHQYEQFTWWTWWTWAYDHLWKTKWTWITAAPHWYATHHIYDHPPPDDLKDHWHTAYNFATTFIIFTADPVSHTPPWTIWTIHGTQAFIPYTPRRRHTHGHYASYDPCVSYDYPHDHHGHHHHD

Organism: NCBI:txid2527691

pLDDT: mean 90.06, std 13.26, range [47.28, 98.69]